Protein AF-A0A9N9WFB6-F1 (afdb_monomer)

InterPro domains:
  IPR013057 Amino acid transporter, transmembrane domain [PF01490] (3-188)

Structure (mmCIF, N/CA/C/O backbone):
data_AF-A0A9N9WFB6-F1
#
_entry.id   AF-A0A9N9WFB6-F1
#
loop_
_atom_site.group_PDB
_atom_site.id
_atom_site.type_symbol
_atom_site.label_atom_id
_atom_site.label_alt_id
_atom_site.label_comp_id
_atom_site.label_asym_id
_atom_site.label_entity_id
_atom_site.label_seq_id
_atom_site.pdbx_PDB_ins_code
_atom_site.Cartn_x
_atom_site.Cartn_y
_atom_site.Cartn_z
_atom_site.occupancy
_atom_site.B_iso_or_equiv
_atom_site.auth_seq_id
_atom_site.auth_comp_id
_atom_site.auth_asym_id
_atom_site.auth_atom_id
_atom_site.pdbx_PDB_model_num
ATOM 1 N N . MET A 1 1 ? 1.819 -8.746 0.401 1.00 62.50 1 MET A N 1
ATOM 2 C CA . MET A 1 1 ? 1.296 -7.904 -0.700 1.00 62.50 1 MET A CA 1
ATOM 3 C C . MET A 1 1 ? -0.176 -7.543 -0.509 1.00 62.50 1 MET A C 1
ATOM 5 O O . MET A 1 1 ? -0.464 -6.361 -0.401 1.00 62.50 1 MET A O 1
ATOM 9 N N . LEU A 1 2 ? -1.086 -8.515 -0.348 1.00 80.00 2 LEU A N 1
ATOM 10 C CA . LEU A 1 2 ? -2.540 -8.263 -0.236 1.00 80.00 2 LEU A CA 1
ATOM 11 C C . LEU A 1 2 ? -2.959 -7.287 0.880 1.00 80.00 2 LEU A C 1
ATOM 13 O O . LEU A 1 2 ? -3.919 -6.544 0.713 1.00 80.00 2 LEU A O 1
ATOM 17 N N . ALA A 1 3 ? -2.232 -7.253 2.001 1.00 81.44 3 ALA A N 1
ATOM 18 C CA . ALA A 1 3 ? -2.522 -6.334 3.103 1.00 81.44 3 ALA A CA 1
ATOM 19 C C . ALA A 1 3 ? -2.446 -4.853 2.685 1.00 81.44 3 ALA A C 1
ATOM 21 O O . ALA A 1 3 ? -3.259 -4.058 3.142 1.00 81.44 3 ALA A O 1
ATOM 22 N N . LEU A 1 4 ? -1.514 -4.491 1.792 1.00 84.69 4 LEU A N 1
ATOM 23 C CA . LEU A 1 4 ? -1.437 -3.129 1.258 1.00 84.69 4 LEU A CA 1
ATOM 24 C C . LEU A 1 4 ? -2.530 -2.880 0.209 1.00 84.69 4 LEU A C 1
ATOM 26 O O . LEU A 1 4 ? -3.082 -1.789 0.146 1.00 84.69 4 LEU A O 1
ATOM 30 N N . SER A 1 5 ? -2.884 -3.894 -0.585 1.00 87.19 5 SER A N 1
ATOM 31 C CA . SER A 1 5 ? -3.937 -3.791 -1.605 1.00 87.19 5 SER A CA 1
ATOM 32 C C . SER A 1 5 ? -5.322 -3.527 -1.002 1.00 87.19 5 SER A C 1
ATOM 34 O O . SER A 1 5 ? -6.105 -2.773 -1.566 1.00 87.19 5 SER A O 1
ATOM 36 N N . PHE A 1 6 ? -5.617 -4.092 0.171 1.00 88.81 6 PHE A N 1
ATOM 37 C CA . PHE A 1 6 ? -6.869 -3.857 0.907 1.00 88.81 6 PHE A CA 1
ATOM 38 C C . PHE A 1 6 ? -6.761 -2.735 1.955 1.00 88.81 6 PHE A C 1
ATOM 40 O O . PHE A 1 6 ? -7.522 -2.681 2.928 1.00 88.81 6 PHE A O 1
ATOM 47 N N . TYR A 1 7 ? -5.803 -1.824 1.784 1.00 87.12 7 TYR A N 1
ATOM 48 C CA . TYR A 1 7 ? -5.537 -0.766 2.745 1.00 87.12 7 TYR A CA 1
ATOM 49 C C . TYR A 1 7 ? -6.399 0.478 2.499 1.00 87.12 7 TYR A C 1
ATOM 51 O O . TYR A 1 7 ? -6.066 1.347 1.701 1.00 87.12 7 TYR A O 1
ATOM 59 N N . ILE A 1 8 ? -7.503 0.586 3.240 1.00 92.19 8 ILE A N 1
ATOM 60 C CA . ILE A 1 8 ? -8.321 1.812 3.333 1.00 92.19 8 ILE A CA 1
ATOM 61 C C . ILE A 1 8 ? -8.630 2.205 4.789 1.00 92.19 8 ILE A C 1
ATOM 63 O O . ILE A 1 8 ? -9.258 3.225 5.061 1.00 92.19 8 ILE A O 1
ATOM 67 N N . HIS A 1 9 ? -8.156 1.406 5.747 1.00 90.31 9 HIS A N 1
ATOM 68 C CA . HIS A 1 9 ? -8.544 1.452 7.157 1.00 90.31 9 HIS A CA 1
ATOM 69 C C . HIS A 1 9 ? -8.307 2.818 7.827 1.00 90.31 9 HIS A C 1
ATOM 71 O O . HIS A 1 9 ? -9.050 3.176 8.733 1.00 90.31 9 HIS A O 1
ATOM 77 N N . ASN A 1 10 ? -7.344 3.615 7.352 1.00 87.38 10 ASN A N 1
ATOM 78 C CA . ASN A 1 10 ? -7.047 4.937 7.918 1.00 87.38 10 ASN A CA 1
ATOM 79 C C . ASN A 1 10 ? -8.048 6.027 7.516 1.00 87.38 10 ASN A C 1
ATOM 81 O O . ASN A 1 10 ? -8.251 6.976 8.265 1.00 87.38 10 ASN A O 1
ATOM 85 N N . ILE A 1 11 ? -8.667 5.905 6.341 1.00 90.62 11 ILE A N 1
ATOM 86 C CA . ILE A 1 11 ? -9.572 6.923 5.777 1.00 90.62 11 ILE A CA 1
ATOM 87 C C . ILE A 1 11 ? -11.019 6.431 5.682 1.00 90.62 11 ILE A C 1
ATOM 89 O O . ILE A 1 11 ? -11.921 7.180 5.324 1.00 90.62 11 ILE A O 1
ATOM 93 N N . ILE A 1 12 ? -11.272 5.166 6.013 1.00 92.38 12 ILE A N 1
ATOM 94 C CA . ILE A 1 12 ? -12.598 4.562 5.881 1.00 92.38 12 ILE A CA 1
ATOM 95 C C . ILE A 1 12 ? -13.660 5.283 6.717 1.00 92.38 12 ILE A C 1
ATOM 97 O O . ILE A 1 12 ? -14.780 5.465 6.250 1.00 92.38 12 ILE A O 1
ATOM 101 N N . ILE A 1 13 ? -13.313 5.739 7.924 1.00 91.12 13 ILE A N 1
ATOM 102 C CA . ILE A 1 13 ? -14.256 6.420 8.818 1.00 91.12 13 ILE A CA 1
ATOM 103 C C . ILE A 1 13 ? -14.679 7.763 8.218 1.00 91.12 13 ILE A C 1
ATOM 105 O O . ILE A 1 13 ? -15.868 8.067 8.194 1.00 91.12 13 ILE A O 1
ATOM 109 N N . THR A 1 14 ? -13.733 8.547 7.690 1.00 91.44 14 THR A N 1
ATOM 110 C CA . THR A 1 14 ? -14.032 9.855 7.090 1.00 91.44 14 THR A CA 1
ATOM 111 C C . THR A 1 14 ? -14.819 9.718 5.790 1.00 91.44 14 THR A C 1
ATOM 113 O O . THR A 1 14 ? -15.750 10.486 5.567 1.00 91.44 14 THR A O 1
ATOM 116 N N . ILE A 1 15 ? -14.517 8.705 4.970 1.00 93.06 15 ILE A N 1
ATOM 117 C CA . ILE A 1 15 ? -15.287 8.411 3.752 1.00 93.06 15 ILE A CA 1
ATOM 118 C C . ILE A 1 15 ? -16.720 7.995 4.108 1.00 93.06 15 ILE A C 1
ATOM 120 O O . ILE A 1 15 ? -17.675 8.537 3.553 1.00 93.06 15 ILE A O 1
ATOM 124 N N . MET A 1 16 ? -16.888 7.051 5.040 1.00 92.75 16 MET A N 1
ATOM 125 C CA . MET A 1 16 ? -18.212 6.547 5.417 1.00 92.75 16 MET A CA 1
ATOM 126 C C . MET A 1 16 ? -19.050 7.600 6.143 1.00 92.75 16 MET A C 1
ATOM 128 O O . MET A 1 16 ? -20.263 7.609 5.967 1.00 92.75 16 MET A O 1
ATOM 132 N N . ALA A 1 17 ? -18.439 8.526 6.888 1.00 92.75 17 ALA A N 1
ATOM 133 C CA . ALA A 1 17 ? -19.147 9.630 7.543 1.00 92.75 17 ALA A CA 1
ATOM 134 C C . ALA A 1 17 ? -19.862 10.569 6.554 1.00 92.75 17 ALA A C 1
ATOM 136 O O . ALA A 1 17 ? -20.837 11.213 6.928 1.00 92.75 17 ALA A O 1
ATOM 137 N N . ASN A 1 18 ? -19.419 10.618 5.295 1.00 94.38 18 ASN A N 1
ATOM 138 C CA . ASN A 1 18 ? -20.037 11.439 4.255 1.00 94.38 18 ASN A CA 1
ATOM 139 C C . ASN A 1 18 ? -21.185 10.727 3.506 1.00 94.38 18 ASN A C 1
ATOM 141 O O . ASN A 1 18 ? -21.769 11.301 2.589 1.00 94.38 18 ASN A O 1
ATOM 145 N N . ASN A 1 19 ? -21.503 9.472 3.843 1.00 93.00 19 ASN A N 1
ATOM 146 C CA . ASN A 1 19 ? -22.608 8.749 3.214 1.00 93.00 19 ASN A CA 1
ATOM 147 C C . ASN A 1 19 ? -23.967 9.307 3.676 1.00 93.00 19 ASN A C 1
ATOM 149 O O . ASN A 1 19 ? -24.200 9.473 4.871 1.00 93.00 19 ASN A O 1
ATOM 153 N N . ASP A 1 20 ? -24.895 9.534 2.748 1.00 93.25 20 ASP A N 1
ATOM 154 C CA . ASP A 1 20 ? -26.250 10.008 3.075 1.00 93.25 20 ASP A CA 1
ATOM 155 C C . ASP A 1 20 ? -27.005 8.991 3.956 1.00 93.25 20 ASP A C 1
ATOM 157 O O . ASP A 1 20 ? -27.719 9.347 4.892 1.00 93.25 20 ASP A O 1
ATOM 161 N N . ARG A 1 21 ? -26.783 7.690 3.710 1.00 93.69 21 ARG A N 1
ATOM 162 C CA . ARG A 1 21 ? -27.443 6.582 4.421 1.00 93.69 21 ARG A CA 1
ATOM 163 C C . ARG A 1 21 ? -26.476 5.780 5.285 1.00 93.69 21 ARG A C 1
ATOM 165 O O . ARG A 1 21 ? -26.013 4.705 4.902 1.00 93.69 21 ARG A O 1
ATOM 172 N N . GLN A 1 22 ? -26.221 6.290 6.487 1.00 92.06 22 GLN A N 1
ATOM 173 C CA . GLN A 1 22 ? -25.297 5.691 7.460 1.00 92.06 22 GLN A CA 1
ATOM 174 C C . GLN A 1 22 ? -25.685 4.265 7.904 1.00 92.06 22 GLN A C 1
ATOM 176 O O . GLN A 1 22 ? -24.817 3.472 8.268 1.00 92.06 22 GLN A O 1
ATOM 181 N N . ASP A 1 23 ? -26.970 3.898 7.837 1.00 92.25 23 ASP A N 1
ATOM 182 C CA . ASP A 1 23 ? -27.474 2.553 8.155 1.00 92.25 23 ASP A CA 1
ATOM 183 C C . ASP A 1 23 ? -26.961 1.478 7.184 1.00 92.25 23 ASP A C 1
ATOM 185 O O . ASP A 1 23 ? -26.834 0.307 7.548 1.00 92.25 23 ASP A O 1
ATOM 189 N N . ARG A 1 24 ? -26.625 1.872 5.949 1.00 92.88 24 ARG A N 1
ATOM 190 C CA . ARG A 1 24 ? -26.199 0.955 4.882 1.00 92.88 24 ARG A CA 1
ATOM 191 C C . ARG A 1 24 ? -24.686 0.835 4.743 1.00 92.88 24 ARG A C 1
ATOM 193 O O . ARG A 1 24 ? -24.234 0.008 3.952 1.00 92.88 24 ARG A O 1
ATOM 200 N N . ASN A 1 25 ? -23.910 1.559 5.551 1.00 92.56 25 ASN A N 1
ATOM 201 C CA . ASN A 1 25 ? -22.446 1.585 5.468 1.00 92.56 25 ASN A CA 1
ATOM 202 C C . ASN A 1 25 ? -21.818 0.182 5.467 1.00 92.56 25 ASN A C 1
ATOM 204 O O . ASN A 1 25 ? -20.935 -0.098 4.662 1.00 92.56 25 ASN A O 1
ATOM 208 N N . GLY A 1 26 ? -22.301 -0.732 6.317 1.00 91.94 26 GLY A N 1
ATOM 209 C CA . GLY A 1 26 ? -21.774 -2.101 6.378 1.00 91.94 26 GLY A CA 1
ATOM 210 C C . GLY A 1 26 ? -21.982 -2.890 5.079 1.00 91.94 26 GLY A C 1
ATOM 211 O O . GLY A 1 26 ? -21.083 -3.597 4.620 1.00 91.94 26 GLY A O 1
ATOM 212 N N . ARG A 1 27 ? -23.151 -2.732 4.448 1.00 94.44 27 ARG A N 1
ATOM 213 C CA . ARG A 1 27 ? -23.466 -3.348 3.154 1.00 94.44 27 ARG A CA 1
ATOM 214 C C . ARG A 1 27 ? -22.609 -2.743 2.047 1.00 94.44 27 ARG A C 1
ATOM 216 O O . ARG A 1 27 ? -22.005 -3.488 1.281 1.00 94.44 27 ARG A O 1
ATOM 223 N N . ASP A 1 28 ? -22.558 -1.417 1.974 1.00 94.88 28 ASP A N 1
ATOM 224 C CA . ASP A 1 28 ? -21.852 -0.698 0.911 1.00 94.88 28 ASP A CA 1
ATOM 225 C C . ASP A 1 28 ? -20.347 -1.001 0.961 1.00 94.88 28 ASP A C 1
ATOM 227 O O . ASP A 1 28 ? -19.732 -1.283 -0.068 1.00 94.88 28 ASP A O 1
ATOM 231 N N . LEU A 1 29 ? -19.782 -1.086 2.170 1.00 93.94 29 LEU A N 1
ATOM 232 C CA . LEU A 1 29 ? -18.399 -1.495 2.379 1.00 93.94 29 LEU A CA 1
ATOM 233 C C . LEU A 1 29 ? -18.143 -2.944 1.943 1.00 93.94 29 LEU A C 1
ATOM 235 O O . LEU A 1 29 ? -17.146 -3.223 1.279 1.00 93.94 29 LEU A O 1
ATOM 239 N N . THR A 1 30 ? -19.047 -3.866 2.284 1.00 94.31 30 THR A N 1
ATOM 240 C CA . THR A 1 30 ? -18.921 -5.277 1.887 1.00 94.31 30 THR A CA 1
ATOM 241 C C . THR A 1 30 ? -18.942 -5.418 0.365 1.00 94.31 30 THR A C 1
ATOM 243 O O . THR A 1 30 ? -18.089 -6.099 -0.201 1.00 94.31 30 THR A O 1
ATOM 246 N N . ILE A 1 31 ? -19.865 -4.727 -0.313 1.00 95.94 31 ILE A N 1
ATOM 247 C CA . ILE A 1 31 ? -19.947 -4.719 -1.780 1.00 95.94 31 ILE A CA 1
ATOM 248 C C . ILE A 1 31 ? -18.657 -4.152 -2.383 1.00 95.94 31 ILE A C 1
ATOM 250 O O . ILE A 1 31 ? -18.113 -4.744 -3.315 1.00 95.94 31 ILE A O 1
ATOM 254 N N . ALA A 1 32 ? -18.132 -3.053 -1.835 1.00 95.06 32 ALA A N 1
ATOM 255 C CA . ALA A 1 32 ? -16.887 -2.456 -2.309 1.00 95.06 32 ALA A CA 1
ATOM 256 C C . ALA A 1 32 ? -15.702 -3.434 -2.207 1.00 95.06 32 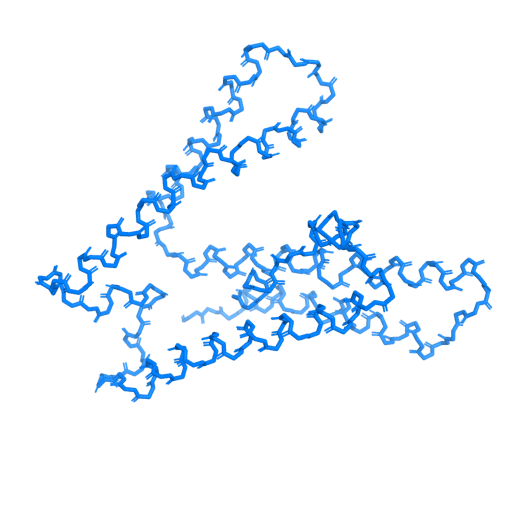ALA A C 1
ATOM 258 O O . ALA A 1 32 ? -14.989 -3.630 -3.191 1.00 95.06 32 ALA A O 1
ATOM 259 N N . PHE A 1 33 ? -15.520 -4.109 -1.066 1.00 94.56 33 PHE A N 1
ATOM 260 C CA . PHE A 1 33 ? -14.451 -5.104 -0.909 1.00 94.56 33 PHE A CA 1
ATOM 261 C C . PHE A 1 33 ? -14.619 -6.315 -1.832 1.00 94.56 33 PHE A C 1
ATOM 263 O O . PHE A 1 33 ? -13.624 -6.818 -2.360 1.00 94.56 33 PHE A O 1
ATOM 270 N N . VAL A 1 34 ? -15.854 -6.768 -2.070 1.00 96.44 34 VAL A N 1
ATOM 271 C CA . VAL A 1 34 ? -16.134 -7.843 -3.036 1.00 96.44 34 VAL A CA 1
ATOM 272 C C . VAL A 1 34 ? -15.736 -7.410 -4.446 1.00 96.44 34 VAL A C 1
ATOM 274 O O . VAL A 1 34 ? -15.017 -8.144 -5.120 1.00 96.44 34 VAL A O 1
ATOM 277 N N . LEU A 1 35 ? -16.125 -6.206 -4.876 1.00 96.44 35 LEU A N 1
ATOM 278 C CA . LEU A 1 35 ? -15.761 -5.678 -6.194 1.00 96.44 35 LEU A CA 1
ATOM 279 C C . LEU A 1 35 ? -14.242 -5.540 -6.356 1.00 96.44 35 LEU A C 1
ATOM 281 O O . LEU A 1 35 ? -13.707 -5.973 -7.372 1.00 96.44 35 LEU A O 1
ATOM 285 N N . VAL A 1 36 ? -13.539 -5.013 -5.349 1.00 95.50 36 VAL A N 1
ATOM 286 C CA . VAL A 1 36 ? -12.067 -4.903 -5.362 1.00 95.50 36 VAL A CA 1
ATOM 287 C C . VAL A 1 36 ? -11.400 -6.281 -5.424 1.00 95.50 36 VAL A C 1
ATOM 289 O O . VAL A 1 36 ? -10.436 -6.485 -6.157 1.00 95.50 36 VAL A O 1
ATOM 292 N N . THR A 1 37 ? -11.927 -7.262 -4.691 1.00 94.50 37 THR A N 1
ATOM 293 C CA . THR A 1 37 ? -11.402 -8.634 -4.740 1.00 94.50 37 THR A CA 1
ATOM 294 C C . THR A 1 37 ? -11.589 -9.242 -6.126 1.00 94.50 37 THR A C 1
ATOM 296 O O . THR A 1 37 ? -10.665 -9.859 -6.654 1.00 94.50 37 THR A O 1
ATOM 299 N N . LEU A 1 38 ? -12.757 -9.038 -6.742 1.00 96.38 38 LEU A N 1
ATOM 300 C CA . LEU A 1 38 ? -13.045 -9.531 -8.086 1.00 96.38 38 LEU A CA 1
ATOM 301 C C . LEU A 1 38 ? -12.149 -8.880 -9.143 1.00 96.38 38 LEU A C 1
ATOM 303 O O . LEU A 1 38 ? -11.661 -9.588 -10.020 1.00 96.38 38 LEU A O 1
ATOM 307 N N . THR A 1 39 ? -11.882 -7.574 -9.062 1.00 95.81 39 THR A N 1
ATOM 308 C CA . THR A 1 39 ? -10.988 -6.906 -10.023 1.00 95.81 39 THR A CA 1
ATOM 309 C C . THR A 1 39 ? -9.552 -7.404 -9.894 1.00 95.81 39 THR A C 1
ATOM 311 O O . THR A 1 39 ? -8.931 -7.729 -10.908 1.00 95.81 39 THR A O 1
ATOM 314 N N . TYR A 1 40 ? -9.035 -7.547 -8.670 1.00 93.75 40 TYR A N 1
ATOM 315 C CA . TYR A 1 40 ? -7.702 -8.114 -8.448 1.00 93.75 40 TYR A CA 1
ATOM 316 C C . TYR A 1 40 ? -7.605 -9.570 -8.893 1.00 93.75 40 TYR A C 1
ATOM 318 O O . TYR A 1 40 ? -6.626 -9.948 -9.536 1.00 93.75 40 TYR A O 1
ATOM 326 N N . MET A 1 41 ? -8.625 -10.379 -8.602 1.00 94.06 41 MET A N 1
ATOM 327 C CA . MET A 1 41 ? -8.667 -11.774 -9.027 1.00 94.06 41 MET A CA 1
ATOM 328 C C . MET A 1 41 ? -8.729 -11.892 -10.551 1.00 94.06 41 MET A C 1
ATOM 330 O O . MET A 1 41 ? -8.011 -12.711 -11.112 1.00 94.06 41 MET A O 1
ATOM 334 N N . LEU A 1 42 ? -9.530 -11.065 -11.228 1.00 95.12 42 LEU A N 1
ATOM 335 C CA . LEU A 1 42 ? -9.664 -11.090 -12.685 1.00 95.12 42 LEU A CA 1
ATOM 336 C C . LEU A 1 42 ? -8.341 -10.748 -13.372 1.00 95.12 42 LEU A C 1
ATOM 338 O O . LEU A 1 42 ? -7.900 -11.492 -14.246 1.00 95.12 42 LEU A O 1
ATOM 342 N N . VAL A 1 43 ? -7.684 -9.661 -12.956 1.00 93.38 43 VAL A N 1
ATOM 343 C CA . VAL A 1 43 ? -6.401 -9.247 -13.546 1.00 93.38 43 VAL A CA 1
ATOM 344 C C . VAL A 1 43 ? -5.301 -10.256 -13.210 1.00 93.38 43 VAL A C 1
ATOM 346 O O . VAL A 1 43 ? -4.582 -10.700 -14.105 1.00 93.38 43 VAL A O 1
ATOM 349 N N . GLY A 1 44 ? -5.195 -10.665 -11.942 1.00 91.62 44 GLY A N 1
ATOM 350 C CA . GLY A 1 44 ? -4.157 -11.586 -11.479 1.00 91.62 44 GLY A CA 1
ATOM 351 C C . GLY A 1 44 ? -4.288 -12.988 -12.074 1.00 91.62 44 GLY A C 1
ATOM 352 O O . GLY A 1 44 ? -3.328 -13.508 -12.638 1.00 91.62 44 GLY A O 1
ATOM 353 N N . ALA A 1 45 ? -5.476 -13.596 -11.998 1.00 93.12 45 ALA A N 1
ATOM 354 C CA . ALA A 1 45 ? -5.713 -14.927 -12.555 1.00 93.12 45 ALA A CA 1
ATOM 355 C C . ALA A 1 45 ? -5.674 -14.912 -14.087 1.00 93.12 45 ALA A C 1
ATOM 357 O O . ALA A 1 45 ? -5.085 -15.812 -14.683 1.00 93.12 45 ALA A O 1
ATOM 358 N N . GLY A 1 46 ? -6.243 -13.880 -14.722 1.00 93.19 46 GLY A N 1
ATOM 359 C CA . GLY A 1 46 ? -6.211 -13.724 -16.175 1.00 93.19 46 GLY A CA 1
ATOM 360 C C . GLY A 1 46 ? -4.781 -13.666 -16.707 1.00 93.19 46 GLY A C 1
ATOM 361 O O . GLY A 1 46 ? -4.425 -14.436 -17.598 1.00 93.19 46 GLY A O 1
ATOM 362 N N . PHE A 1 47 ? -3.930 -12.830 -16.107 1.00 91.69 47 PHE A N 1
ATOM 363 C CA . PHE A 1 47 ? -2.520 -12.762 -16.483 1.00 91.69 47 PHE A CA 1
ATOM 364 C C . PHE A 1 47 ? -1.785 -14.077 -16.194 1.00 91.69 47 PHE A C 1
ATOM 366 O O . PHE A 1 47 ? -1.086 -14.595 -17.063 1.00 91.69 47 PHE A O 1
ATOM 373 N N . TYR A 1 48 ? -1.990 -14.666 -15.012 1.00 91.19 48 TYR A N 1
ATOM 374 C CA . TYR A 1 48 ? -1.319 -15.906 -14.620 1.00 91.19 48 TYR A CA 1
ATOM 375 C C . TYR A 1 48 ? -1.633 -17.079 -15.561 1.00 91.19 48 TYR A C 1
ATOM 377 O O . TYR A 1 48 ? -0.722 -17.823 -15.933 1.00 91.19 48 TYR A O 1
ATOM 385 N N . ILE A 1 49 ? -2.895 -17.242 -15.972 1.00 93.50 49 ILE A N 1
ATOM 386 C CA . ILE A 1 49 ? -3.325 -18.321 -16.877 1.00 93.50 49 ILE A CA 1
ATOM 387 C C . ILE A 1 49 ? -2.769 -18.093 -18.286 1.00 93.50 49 ILE A C 1
ATOM 389 O O . ILE A 1 49 ? -2.201 -19.017 -18.867 1.00 93.50 49 ILE A O 1
ATOM 393 N N . CYS A 1 50 ? -2.880 -16.870 -18.810 1.00 91.38 50 CYS A N 1
ATOM 394 C CA . CYS A 1 50 ? -2.465 -16.539 -20.174 1.00 91.38 50 CYS A CA 1
ATOM 395 C C . CYS A 1 50 ? -0.942 -16.435 -20.356 1.0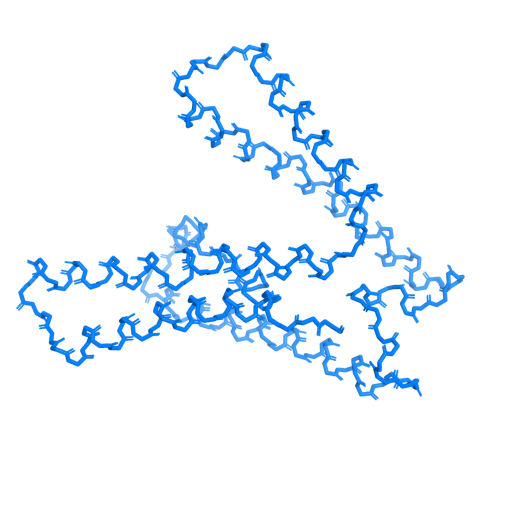0 91.38 50 CYS A C 1
ATOM 397 O O . CYS A 1 50 ? -0.478 -16.435 -21.494 1.00 91.38 50 CYS A O 1
ATOM 399 N N . PHE A 1 51 ? -0.159 -16.335 -19.274 1.00 91.06 51 PHE A N 1
ATOM 400 C CA . PHE A 1 51 ? 1.292 -16.171 -19.366 1.00 91.06 51 PHE A CA 1
ATOM 401 C C . PHE A 1 51 ? 1.961 -17.392 -20.034 1.00 91.06 51 PHE A C 1
ATOM 403 O O . PHE A 1 51 ? 1.890 -18.492 -19.472 1.00 91.06 51 PHE A O 1
ATOM 410 N N . PRO A 1 52 ? 2.623 -17.228 -21.197 1.00 87.75 52 PRO A N 1
ATOM 411 C CA . PRO A 1 52 ? 3.091 -18.353 -22.011 1.00 87.75 52 PRO A CA 1
ATOM 412 C C . PRO A 1 52 ? 4.397 -18.986 -21.508 1.00 87.75 52 PRO A C 1
ATOM 414 O O . PRO A 1 52 ? 4.707 -20.117 -21.875 1.00 87.75 52 PRO A O 1
ATOM 417 N N . LEU A 1 53 ? 5.167 -18.276 -20.677 1.00 88.56 53 LEU A N 1
ATOM 418 C CA . LEU A 1 53 ? 6.451 -18.738 -20.146 1.00 88.56 53 LEU A CA 1
ATOM 419 C C . LEU A 1 53 ? 6.298 -19.445 -18.787 1.00 88.56 53 LEU A C 1
ATOM 421 O O . LEU A 1 53 ? 5.216 -19.520 -18.194 1.00 88.56 53 LEU A O 1
ATOM 425 N N . ALA A 1 54 ? 7.420 -19.959 -18.274 1.00 86.75 54 ALA A N 1
ATOM 426 C CA . ALA A 1 54 ? 7.509 -20.476 -16.917 1.00 86.75 54 ALA A CA 1
ATOM 427 C C . ALA A 1 54 ? 7.053 -19.415 -15.903 1.00 86.75 54 ALA A C 1
ATOM 429 O O . ALA A 1 54 ? 7.480 -18.264 -15.950 1.00 86.75 54 ALA A O 1
ATOM 430 N N . LYS A 1 55 ? 6.208 -19.813 -14.947 1.00 85.44 55 LYS A N 1
ATOM 431 C CA . LYS A 1 55 ? 5.601 -18.889 -13.971 1.00 85.44 55 LYS A CA 1
ATOM 432 C C . LYS A 1 55 ? 6.617 -18.238 -13.024 1.00 85.44 55 LYS A C 1
ATOM 434 O O . LYS A 1 55 ? 6.302 -17.231 -12.410 1.00 85.44 55 LYS A O 1
ATOM 439 N N . ALA A 1 56 ? 7.829 -18.787 -12.944 1.00 85.19 56 ALA A N 1
ATOM 440 C CA . ALA A 1 56 ? 8.949 -18.196 -12.215 1.00 85.19 56 ALA A CA 1
ATOM 441 C C . ALA A 1 56 ? 9.506 -16.921 -12.879 1.00 85.19 56 ALA A C 1
ATOM 443 O O . ALA A 1 56 ? 10.205 -16.161 -12.226 1.00 85.19 56 ALA A O 1
ATOM 444 N N . CYS A 1 57 ? 9.203 -16.674 -14.159 1.00 86.25 57 CYS A N 1
ATOM 445 C CA . CYS A 1 57 ? 9.658 -15.486 -14.886 1.00 86.25 57 CYS A CA 1
ATOM 446 C C . CYS A 1 57 ? 8.732 -14.272 -14.716 1.00 86.25 57 CYS A C 1
ATOM 448 O O . CYS A 1 57 ? 8.972 -13.253 -15.351 1.00 86.25 57 CYS A O 1
ATOM 450 N N . ILE A 1 58 ? 7.655 -14.387 -13.931 1.00 87.94 58 ILE A N 1
ATOM 451 C CA . ILE A 1 58 ? 6.708 -13.289 -13.738 1.00 87.94 58 ILE A CA 1
ATOM 452 C C . ILE A 1 58 ? 7.352 -12.239 -12.832 1.00 87.94 58 ILE A C 1
ATOM 454 O O . ILE A 1 58 ? 7.529 -12.474 -11.639 1.00 87.94 58 ILE A O 1
ATOM 458 N N . GLU A 1 59 ? 7.672 -11.077 -13.394 1.00 88.06 59 GLU A N 1
ATOM 459 C CA . GLU A 1 59 ? 8.131 -9.933 -12.603 1.00 88.06 59 GLU A CA 1
ATOM 460 C C . GLU A 1 59 ? 6.995 -9.303 -11.781 1.00 88.06 59 GLU A C 1
ATOM 462 O O . GLU A 1 59 ? 5.839 -9.288 -12.212 1.00 88.06 59 GLU A O 1
ATOM 467 N N . ASP A 1 60 ? 7.349 -8.693 -10.641 1.00 85.81 60 ASP A N 1
ATOM 468 C CA . ASP A 1 60 ? 6.431 -7.969 -9.743 1.00 85.81 60 ASP A CA 1
ATOM 469 C C . ASP A 1 60 ? 5.592 -6.906 -10.467 1.00 85.81 60 ASP A C 1
ATOM 471 O O . ASP A 1 60 ? 4.413 -6.701 -10.167 1.00 85.81 60 ASP A O 1
ATOM 475 N N . ASN A 1 61 ? 6.214 -6.194 -11.411 1.00 88.44 61 ASN A N 1
ATOM 476 C CA . ASN A 1 61 ? 5.521 -5.244 -12.262 1.00 88.44 61 ASN A CA 1
ATOM 477 C C . ASN A 1 61 ? 5.042 -5.957 -13.524 1.00 88.44 61 ASN A C 1
ATOM 479 O O . ASN A 1 61 ? 5.828 -6.277 -14.415 1.00 88.44 61 ASN A O 1
ATOM 483 N N . ILE A 1 62 ? 3.726 -6.123 -13.637 1.00 88.12 62 ILE A N 1
ATOM 484 C CA . ILE A 1 62 ? 3.093 -6.760 -14.794 1.00 88.12 62 ILE A CA 1
ATOM 485 C C . ILE A 1 62 ? 3.545 -6.139 -16.126 1.00 88.12 62 ILE A C 1
ATOM 487 O O . ILE A 1 62 ? 3.758 -6.865 -17.089 1.00 88.12 62 ILE A O 1
ATOM 491 N N . LEU A 1 63 ? 3.788 -4.822 -16.167 1.00 88.69 63 LEU A N 1
ATOM 492 C CA . LEU A 1 63 ? 4.199 -4.105 -17.378 1.00 88.69 63 LEU A CA 1
ATOM 493 C C . LEU A 1 63 ? 5.657 -4.347 -17.780 1.00 88.69 63 LEU A C 1
ATOM 495 O O . LEU A 1 63 ? 6.026 -3.981 -18.896 1.00 88.69 63 LEU A O 1
ATOM 499 N N . ASN A 1 64 ? 6.490 -4.916 -16.908 1.00 88.25 64 ASN A N 1
ATOM 500 C CA . ASN A 1 64 ? 7.857 -5.308 -17.260 1.00 88.25 64 ASN A CA 1
ATOM 501 C C . ASN A 1 64 ? 7.904 -6.647 -18.005 1.00 88.25 64 ASN A C 1
ATOM 503 O O . ASN A 1 64 ? 8.872 -6.924 -18.699 1.00 88.25 64 ASN A O 1
ATOM 507 N N . ASN A 1 65 ? 6.841 -7.449 -17.910 1.00 89.00 65 ASN A N 1
ATOM 508 C CA . ASN A 1 65 ? 6.735 -8.729 -18.609 1.00 89.00 65 ASN A CA 1
ATOM 509 C C . ASN A 1 65 ? 6.367 -8.574 -20.100 1.00 89.00 65 ASN A C 1
ATOM 511 O O . ASN A 1 65 ? 6.321 -9.567 -20.824 1.00 89.00 65 ASN A O 1
ATOM 515 N N . PHE A 1 66 ? 6.072 -7.351 -20.552 1.00 87.88 66 PHE A N 1
ATOM 516 C CA . PHE A 1 66 ? 5.753 -7.028 -21.942 1.00 87.88 66 PHE A CA 1
ATOM 517 C C . PHE A 1 66 ? 6.939 -6.367 -22.643 1.00 87.88 66 PHE A C 1
ATOM 519 O O . PHE A 1 66 ? 7.769 -5.698 -22.024 1.00 87.88 66 PHE A O 1
ATOM 526 N N . GLU A 1 67 ? 6.994 -6.531 -23.963 1.00 84.75 67 GLU A N 1
ATOM 527 C CA . GLU A 1 67 ? 8.042 -5.953 -24.794 1.00 84.75 67 GLU A CA 1
ATOM 528 C C . GLU A 1 67 ? 8.010 -4.415 -24.764 1.00 84.75 67 GLU A C 1
ATOM 530 O O . GLU A 1 67 ? 6.952 -3.785 -24.773 1.00 84.75 67 GLU A O 1
ATOM 535 N N . MET A 1 68 ? 9.190 -3.787 -24.751 1.00 78.12 68 MET A N 1
ATOM 536 C CA . MET A 1 68 ? 9.329 -2.330 -24.616 1.00 78.12 68 MET A CA 1
ATOM 537 C C . MET A 1 68 ? 8.695 -1.546 -25.779 1.00 78.12 68 MET A C 1
ATOM 539 O O . MET A 1 68 ? 8.314 -0.390 -25.598 1.00 78.12 68 MET A O 1
ATOM 543 N N . HIS A 1 69 ? 8.588 -2.165 -26.957 1.00 81.56 69 HIS A N 1
ATOM 544 C CA . HIS A 1 69 ? 8.075 -1.544 -28.180 1.00 81.56 69 HIS A CA 1
ATOM 545 C C . HIS A 1 69 ? 6.571 -1.744 -28.407 1.00 81.56 69 HIS A C 1
ATOM 547 O O . HIS A 1 69 ? 6.044 -1.261 -29.410 1.00 81.56 69 HIS A O 1
ATOM 553 N N . ASP A 1 70 ? 5.865 -2.415 -27.495 1.00 91.31 70 ASP A N 1
ATOM 554 C CA . ASP A 1 70 ? 4.418 -2.566 -27.609 1.00 91.31 70 ASP A CA 1
ATOM 555 C C . ASP A 1 70 ? 3.688 -1.247 -27.294 1.00 91.31 70 ASP A C 1
ATOM 557 O O . ASP A 1 70 ? 3.820 -0.655 -26.216 1.00 91.31 70 ASP A O 1
ATOM 561 N N . VAL A 1 71 ? 2.875 -0.794 -28.250 1.00 92.44 71 VAL A N 1
ATOM 562 C CA . VAL A 1 71 ? 2.127 0.467 -28.174 1.00 92.44 71 VAL A CA 1
ATOM 563 C C . VAL A 1 71 ? 1.142 0.448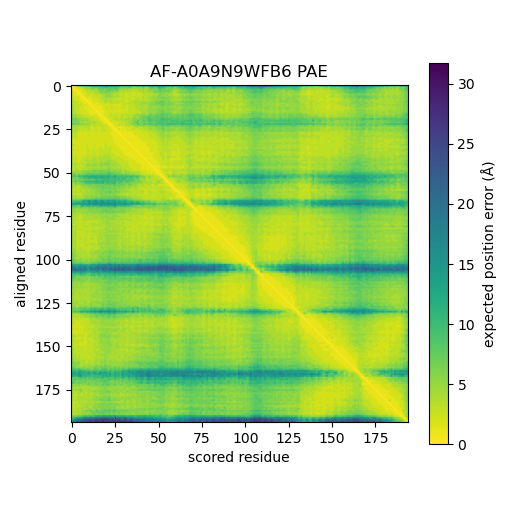 -27.005 1.00 92.44 71 VAL A C 1
ATOM 565 O O . VAL A 1 71 ? 1.002 1.458 -26.314 1.00 92.44 71 VAL A O 1
ATOM 568 N N . MET A 1 72 ? 0.488 -0.688 -26.738 1.00 90.62 72 MET A N 1
ATOM 569 C CA . MET A 1 72 ? -0.487 -0.790 -25.646 1.00 90.62 72 MET A CA 1
ATOM 570 C C . MET A 1 72 ? 0.198 -0.619 -24.284 1.00 90.62 72 MET A C 1
ATOM 572 O O . MET A 1 72 ? -0.261 0.151 -23.435 1.00 90.62 72 MET A O 1
ATOM 576 N N . THR A 1 73 ? 1.345 -1.275 -24.105 1.00 90.69 73 THR A N 1
ATOM 577 C CA . THR A 1 73 ? 2.175 -1.145 -22.902 1.00 90.69 73 THR A CA 1
ATOM 578 C C . THR A 1 73 ? 2.700 0.284 -22.726 1.00 90.69 73 THR A C 1
ATOM 580 O O . THR A 1 73 ? 2.678 0.817 -21.612 1.00 90.69 73 THR A O 1
ATOM 583 N N . ALA A 1 74 ? 3.115 0.951 -23.807 1.00 91.62 74 ALA A N 1
ATOM 584 C CA . ALA A 1 74 ? 3.550 2.347 -23.759 1.00 91.62 74 ALA A CA 1
ATOM 585 C C . ALA A 1 74 ? 2.421 3.295 -23.315 1.00 91.62 74 ALA A C 1
ATOM 587 O O . ALA A 1 74 ? 2.625 4.122 -22.422 1.00 91.62 74 ALA A O 1
ATOM 588 N N . VAL A 1 75 ? 1.216 3.138 -23.874 1.00 94.06 75 VAL A N 1
ATOM 589 C CA . VAL A 1 75 ? 0.034 3.923 -23.479 1.00 94.06 75 VAL A CA 1
ATOM 590 C C . VAL A 1 75 ? -0.302 3.695 -22.004 1.00 94.06 75 VAL A C 1
ATOM 592 O O . VAL A 1 75 ? -0.487 4.663 -21.264 1.00 94.06 75 VAL A O 1
ATOM 595 N N . ALA A 1 76 ? -0.311 2.441 -21.542 1.00 93.19 76 ALA A N 1
ATOM 596 C CA . ALA A 1 76 ? -0.565 2.115 -20.139 1.00 93.19 76 ALA A CA 1
ATOM 597 C C . ALA A 1 76 ? 0.452 2.785 -19.195 1.00 93.19 76 ALA A C 1
ATOM 599 O O . ALA A 1 76 ? 0.062 3.379 -18.188 1.00 93.19 76 ALA A O 1
ATOM 600 N N . ARG A 1 77 ? 1.747 2.762 -19.541 1.00 93.50 77 ARG A N 1
ATOM 601 C CA . ARG A 1 77 ? 2.805 3.427 -18.757 1.00 93.50 77 ARG A CA 1
ATOM 602 C C . ARG A 1 77 ? 2.618 4.945 -18.696 1.00 93.50 77 ARG A C 1
ATOM 604 O O . ARG A 1 77 ? 2.798 5.520 -17.627 1.00 93.50 77 ARG A O 1
ATOM 611 N N . ILE A 1 78 ? 2.226 5.591 -19.798 1.00 94.81 78 ILE A N 1
ATOM 612 C CA . ILE A 1 78 ? 1.967 7.042 -19.830 1.00 94.81 78 ILE A CA 1
ATOM 613 C C . ILE A 1 78 ? 0.772 7.406 -18.939 1.00 94.81 78 ILE A C 1
ATOM 615 O O . ILE A 1 78 ? 0.856 8.358 -18.161 1.00 94.81 78 ILE A O 1
ATOM 619 N N . LEU A 1 79 ? -0.320 6.638 -19.006 1.00 95.62 79 LEU A N 1
ATOM 620 C CA . LEU A 1 79 ? -1.503 6.866 -18.170 1.00 95.62 79 LEU A CA 1
ATOM 621 C C . LEU A 1 79 ? -1.191 6.684 -16.678 1.00 95.62 79 LEU A C 1
ATOM 623 O O . LEU A 1 79 ? -1.581 7.519 -15.861 1.00 95.62 79 LEU A O 1
ATOM 627 N N . LEU A 1 80 ? -0.437 5.640 -16.324 1.00 94.19 80 LEU A N 1
ATOM 628 C CA . LEU A 1 80 ? 0.013 5.423 -14.948 1.00 94.19 80 LEU A CA 1
ATOM 629 C C . LEU A 1 80 ? 0.973 6.519 -14.479 1.00 94.19 80 LEU A C 1
ATOM 631 O O . LEU A 1 80 ? 0.866 6.967 -13.341 1.00 94.19 80 LEU A O 1
ATOM 635 N N . LEU A 1 81 ? 1.875 6.995 -15.341 1.00 95.19 81 LEU A N 1
ATOM 636 C CA . LEU A 1 81 ? 2.766 8.105 -15.008 1.00 95.19 81 LEU A CA 1
ATOM 637 C C . LEU A 1 81 ? 1.962 9.373 -14.703 1.00 95.19 81 LEU A C 1
ATOM 639 O O . LEU A 1 81 ? 2.201 10.017 -13.683 1.00 95.19 81 LEU A O 1
ATOM 643 N N . PHE A 1 82 ? 0.973 9.699 -15.538 1.00 96.38 82 PHE A N 1
ATOM 644 C CA . PHE A 1 82 ? 0.080 10.833 -15.305 1.00 96.38 82 PHE A CA 1
ATOM 645 C C . PHE A 1 82 ? -0.681 10.703 -13.974 1.00 96.38 82 PHE A C 1
ATOM 647 O O . PHE A 1 82 ? -0.759 11.657 -13.194 1.00 96.38 82 PHE A O 1
ATOM 654 N N . GLN A 1 83 ? -1.183 9.506 -13.665 1.00 96.69 83 GLN A N 1
ATOM 655 C CA . GLN A 1 83 ? -1.827 9.224 -12.383 1.00 96.69 83 GLN A CA 1
ATOM 656 C C . GLN A 1 83 ? -0.862 9.401 -11.198 1.00 96.69 83 GLN A C 1
ATOM 658 O O . GLN A 1 83 ? -1.201 10.055 -10.216 1.00 96.69 83 GLN A O 1
ATOM 663 N N . VAL A 1 84 ? 0.351 8.849 -11.261 1.00 94.62 84 VAL A N 1
ATOM 664 C CA . VAL A 1 84 ? 1.304 8.921 -10.140 1.00 94.62 84 VAL A CA 1
ATOM 665 C C . VAL A 1 84 ? 1.795 10.351 -9.920 1.00 94.62 84 VAL A C 1
ATOM 667 O O . VAL A 1 84 ? 1.868 10.793 -8.774 1.00 94.62 84 VAL A O 1
ATOM 670 N N . VAL A 1 85 ? 2.056 11.108 -10.990 1.00 95.81 85 VAL A N 1
ATOM 671 C CA . VAL A 1 85 ? 2.465 12.521 -10.904 1.00 95.81 85 VAL A CA 1
ATOM 672 C C . VAL A 1 85 ? 1.398 13.379 -10.221 1.00 95.81 85 VAL A C 1
ATOM 674 O O . VAL A 1 85 ? 1.738 14.289 -9.469 1.00 95.81 85 VAL A O 1
ATOM 677 N N . THR A 1 86 ? 0.114 13.087 -10.438 1.00 95.50 86 THR A N 1
ATOM 678 C CA . THR A 1 86 ? -0.988 13.840 -9.817 1.00 95.50 86 THR A CA 1
ATOM 679 C C . THR A 1 86 ? -1.276 13.403 -8.378 1.00 95.50 86 THR A C 1
ATOM 681 O O . THR A 1 86 ? -1.597 14.242 -7.537 1.00 95.50 86 THR A O 1
ATOM 684 N N . VAL A 1 87 ? -1.115 12.116 -8.057 1.00 96.00 87 VAL A N 1
ATOM 685 C CA . VAL A 1 87 ? -1.368 11.575 -6.709 1.00 96.00 87 VAL A CA 1
ATOM 686 C C . VAL A 1 87 ? -0.209 11.846 -5.743 1.00 96.00 87 VAL A C 1
ATOM 688 O O . VAL A 1 87 ? -0.443 12.102 -4.560 1.00 96.00 87 VAL A O 1
ATOM 691 N N . TYR A 1 88 ? 1.039 11.834 -6.218 1.00 93.75 88 TYR A N 1
ATOM 692 C CA . TYR A 1 88 ? 2.223 11.982 -5.366 1.00 93.75 88 TYR A CA 1
ATOM 693 C C . TYR A 1 88 ? 2.223 13.265 -4.505 1.00 93.75 88 TYR A C 1
ATOM 695 O O . TYR A 1 88 ? 2.450 13.152 -3.297 1.00 93.75 88 TYR A O 1
ATOM 703 N N . PRO A 1 89 ? 1.903 14.466 -5.035 1.00 93.50 89 PRO A N 1
ATOM 704 C CA . PRO A 1 89 ? 1.829 15.686 -4.229 1.00 93.50 89 PRO A CA 1
ATOM 705 C C . PRO A 1 89 ? 0.808 15.608 -3.089 1.00 93.50 89 PRO A C 1
ATOM 707 O O . PRO A 1 89 ? 1.067 16.128 -2.003 1.00 93.50 89 PRO A O 1
ATOM 710 N N . LEU A 1 90 ? -0.330 14.939 -3.308 1.00 93.00 90 LEU A N 1
ATOM 711 C CA . LEU A 1 90 ? -1.364 14.761 -2.284 1.00 93.00 90 LEU A CA 1
ATOM 712 C C . LEU A 1 90 ? -0.856 13.868 -1.149 1.00 93.00 90 LEU A C 1
ATOM 714 O O . LEU A 1 90 ? -0.982 14.226 0.021 1.00 93.00 90 LEU A O 1
ATOM 718 N N . VAL A 1 91 ? -0.217 12.745 -1.486 1.00 92.00 91 VAL A N 1
ATOM 719 C CA . VAL A 1 91 ? 0.353 11.823 -0.491 1.00 92.00 91 VAL A CA 1
ATOM 720 C C . VAL A 1 91 ? 1.479 12.494 0.297 1.00 92.00 91 VAL A C 1
ATOM 722 O O . VAL A 1 91 ? 1.508 12.406 1.525 1.00 92.00 91 VAL A O 1
ATOM 725 N N . ALA A 1 92 ? 2.371 13.224 -0.380 1.00 92.12 92 ALA A N 1
ATOM 726 C CA . ALA A 1 92 ? 3.441 13.975 0.273 1.00 92.12 92 ALA A CA 1
ATOM 727 C C . ALA A 1 92 ? 2.887 15.053 1.220 1.00 92.12 92 ALA A C 1
ATOM 729 O O . ALA A 1 92 ? 3.402 15.236 2.325 1.00 92.12 92 ALA A O 1
ATOM 730 N N . PHE A 1 93 ? 1.804 15.733 0.828 1.00 91.56 93 PHE A N 1
ATOM 731 C CA . PHE A 1 93 ? 1.126 16.700 1.685 1.00 91.56 93 PHE A CA 1
ATOM 732 C C . PHE A 1 93 ? 0.542 16.051 2.947 1.00 91.56 93 PHE A C 1
ATOM 734 O O . PHE A 1 93 ? 0.768 16.580 4.036 1.00 91.56 93 PHE A O 1
ATOM 741 N N . MET A 1 94 ? -0.152 14.914 2.812 1.00 90.75 94 MET A N 1
ATOM 742 C CA . MET A 1 94 ? -0.721 14.175 3.949 1.00 90.75 94 MET A CA 1
ATOM 743 C C . MET A 1 94 ? 0.371 13.686 4.909 1.00 90.75 94 MET A C 1
ATOM 745 O O . MET A 1 94 ? 0.258 13.852 6.121 1.00 90.75 94 MET A O 1
ATOM 749 N N . LEU A 1 95 ? 1.471 13.143 4.381 1.00 91.12 95 LEU A N 1
ATOM 750 C CA . LEU A 1 95 ? 2.586 12.686 5.212 1.00 91.12 95 LEU A CA 1
ATOM 751 C C . LEU A 1 95 ? 3.266 13.851 5.942 1.00 91.12 95 LEU A C 1
ATOM 753 O O . LEU A 1 95 ? 3.621 13.735 7.114 1.00 91.12 95 LEU A O 1
ATOM 757 N N . ARG A 1 96 ? 3.404 15.002 5.277 1.00 90.94 96 ARG A N 1
ATOM 758 C CA . ARG A 1 96 ? 3.946 16.212 5.899 1.00 90.94 96 ARG A CA 1
ATOM 759 C C . ARG A 1 96 ? 3.057 16.719 7.037 1.00 90.94 96 ARG A C 1
ATOM 761 O O . ARG A 1 96 ? 3.602 17.127 8.059 1.00 90.94 96 ARG A O 1
ATOM 768 N N . SER A 1 97 ? 1.729 16.728 6.884 1.00 88.19 97 SER A N 1
ATOM 769 C CA . SER A 1 97 ? 0.836 17.176 7.965 1.00 88.19 97 SER A CA 1
ATOM 770 C C . SER A 1 97 ? 0.938 16.288 9.203 1.00 88.19 97 SER A C 1
ATOM 772 O O . SER A 1 97 ? 1.027 16.817 10.308 1.00 88.19 97 SER A O 1
ATOM 774 N N . GLU A 1 98 ? 1.021 14.968 9.019 1.00 89.25 98 GLU A N 1
ATOM 775 C CA . GLU A 1 98 ? 1.229 14.017 10.120 1.00 89.25 98 GLU A CA 1
ATOM 776 C C . GLU A 1 98 ? 2.605 14.208 10.780 1.00 89.25 98 GLU A C 1
ATOM 778 O O . GLU A 1 98 ? 2.718 14.220 12.004 1.00 89.25 98 GLU A O 1
ATOM 783 N N . ALA A 1 99 ? 3.659 14.434 9.987 1.00 88.88 99 ALA A N 1
ATOM 784 C CA . ALA A 1 99 ? 5.007 14.665 10.507 1.00 88.88 99 ALA A CA 1
ATOM 785 C C . ALA A 1 99 ? 5.112 15.957 11.337 1.00 88.88 99 ALA A C 1
ATOM 787 O O . ALA A 1 99 ? 5.759 15.965 12.381 1.00 88.88 99 ALA A O 1
ATOM 788 N N . VAL A 1 100 ? 4.473 17.046 10.895 1.00 87.88 100 VAL A N 1
ATOM 789 C CA . VAL A 1 100 ? 4.452 18.312 11.649 1.00 87.88 100 VAL A CA 1
ATOM 790 C C . VAL A 1 100 ? 3.678 18.155 12.957 1.00 87.88 100 VAL A C 1
ATOM 792 O O . VAL A 1 100 ? 4.137 18.654 13.981 1.00 87.88 100 VAL A O 1
ATOM 795 N N . LEU A 1 101 ? 2.550 17.434 12.941 1.00 87.06 101 LEU A N 1
ATOM 796 C CA . LEU A 1 101 ? 1.778 17.140 14.150 1.00 87.06 101 LEU A CA 1
ATOM 797 C C . LEU A 1 101 ? 2.593 16.315 15.156 1.00 87.06 101 LEU A C 1
ATOM 799 O O . LEU A 1 101 ? 2.586 16.621 16.343 1.00 87.06 101 LEU A O 1
ATOM 803 N N . LEU A 1 102 ? 3.319 15.299 14.683 1.00 87.69 102 LEU A N 1
ATOM 804 C CA . LEU A 1 102 ? 4.133 14.432 15.538 1.00 87.69 102 LEU A CA 1
ATOM 805 C C . LEU A 1 102 ? 5.308 15.172 16.191 1.00 87.69 102 LEU A C 1
ATOM 807 O O . LEU A 1 102 ? 5.710 14.834 17.301 1.00 87.69 102 LEU A O 1
ATOM 811 N N . LEU A 1 103 ? 5.885 16.149 15.491 1.00 83.69 103 LEU A N 1
ATOM 812 C CA . LEU A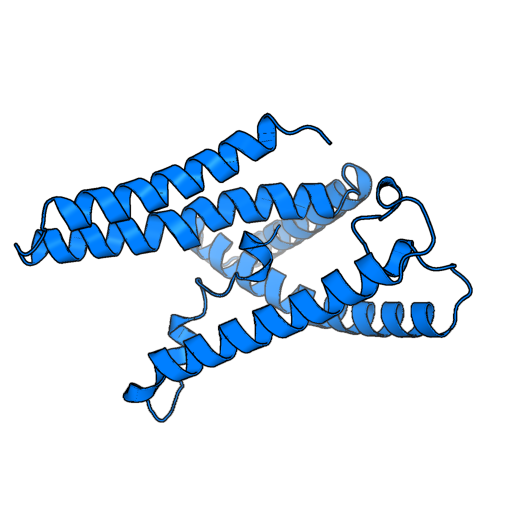 1 103 ? 7.064 16.867 15.961 1.00 83.69 103 LEU A CA 1
ATOM 813 C C . LEU A 1 103 ? 6.742 17.980 16.969 1.00 83.69 103 LEU A C 1
ATOM 815 O O . LEU A 1 103 ? 7.681 18.477 17.576 1.00 83.69 103 LEU A O 1
ATOM 819 N N . ASP A 1 104 ? 5.474 18.383 17.133 1.00 79.00 104 ASP A N 1
ATOM 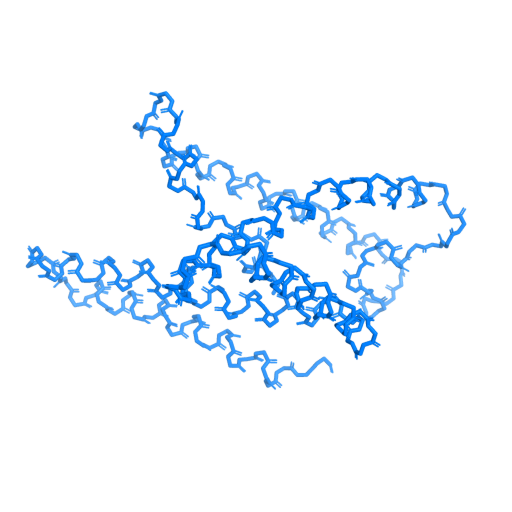820 C CA . ASP A 1 104 ? 4.991 19.475 18.016 1.00 79.00 104 ASP A CA 1
ATOM 821 C C . ASP A 1 104 ? 5.749 20.820 17.874 1.00 79.00 104 ASP A C 1
ATOM 823 O O . ASP A 1 104 ? 5.616 21.758 18.658 1.00 79.00 104 ASP A O 1
ATOM 827 N N . ILE A 1 105 ? 6.562 20.949 16.825 1.00 71.44 105 ILE A N 1
ATOM 828 C CA . ILE A 1 105 ? 7.307 22.152 16.473 1.00 71.44 105 ILE A CA 1
ATOM 829 C C . ILE A 1 105 ? 6.418 22.907 15.493 1.00 71.44 105 ILE A C 1
ATOM 831 O O . ILE A 1 105 ? 6.227 22.471 14.356 1.00 71.44 105 ILE A O 1
ATOM 835 N N . GLY A 1 106 ? 5.850 24.031 15.936 1.00 68.19 106 GLY A N 1
ATOM 836 C CA . GLY A 1 106 ? 4.963 24.870 15.129 1.00 68.19 106 GLY A CA 1
ATOM 837 C C . GLY A 1 106 ? 5.447 25.060 13.682 1.00 68.19 106 GLY A C 1
ATOM 838 O O . GLY A 1 106 ? 6.645 25.134 13.401 1.00 68.19 106 GLY A O 1
ATOM 839 N N . SER A 1 107 ? 4.498 25.126 12.743 1.00 70.88 107 SER A N 1
ATOM 840 C CA . SER A 1 107 ? 4.764 25.082 11.298 1.00 70.88 107 SER A CA 1
ATOM 841 C C . SER A 1 107 ? 5.634 26.253 10.812 1.00 70.88 107 SER A C 1
ATOM 843 O O . SER A 1 107 ? 5.126 27.297 10.398 1.00 70.88 107 SER A O 1
ATOM 845 N N . SER A 1 108 ? 6.955 26.062 10.788 1.00 83.94 108 SER A N 1
ATOM 846 C CA . SER A 1 108 ? 7.898 26.989 10.159 1.00 83.94 108 SER A CA 1
ATOM 847 C C . SER A 1 108 ? 8.123 26.639 8.682 1.00 83.94 108 SER A C 1
ATOM 849 O O . SER A 1 108 ? 8.091 25.473 8.272 1.00 83.94 108 SER A O 1
ATOM 851 N N . ARG A 1 109 ? 8.376 27.662 7.850 1.00 83.75 109 ARG A N 1
ATOM 852 C CA . ARG A 1 109 ? 8.680 27.470 6.416 1.00 83.75 109 ARG A CA 1
ATOM 853 C C . ARG A 1 109 ? 9.932 26.607 6.214 1.00 83.75 109 ARG A C 1
ATOM 855 O O . ARG A 1 109 ? 9.948 25.765 5.323 1.00 83.75 109 ARG A O 1
ATOM 862 N N . ALA A 1 110 ? 10.939 26.774 7.074 1.00 85.94 110 ALA A N 1
ATOM 863 C CA . ALA A 1 110 ? 12.167 25.984 7.048 1.00 85.94 110 ALA A CA 1
ATOM 864 C C . ALA A 1 110 ? 11.904 24.500 7.352 1.00 85.94 110 ALA A C 1
ATOM 866 O O . ALA A 1 110 ? 12.355 23.642 6.598 1.00 85.94 110 ALA A O 1
ATOM 867 N N . LEU A 1 111 ? 11.107 24.193 8.385 1.00 86.44 111 LEU A N 1
ATOM 868 C CA . LEU A 1 111 ? 10.734 22.816 8.730 1.00 86.44 111 LEU A CA 1
ATOM 869 C C . LEU A 1 111 ? 10.002 22.123 7.572 1.00 86.44 111 LEU A C 1
ATOM 871 O O . LEU A 1 111 ? 10.304 20.981 7.242 1.00 86.44 111 LEU A O 1
ATOM 875 N N . THR A 1 112 ? 9.085 22.832 6.907 1.00 87.31 112 THR A N 1
ATOM 876 C CA . THR A 1 112 ? 8.359 22.293 5.744 1.00 87.31 112 THR A CA 1
ATOM 877 C C . THR A 1 112 ? 9.298 21.928 4.591 1.00 87.31 112 THR A C 1
ATOM 879 O O . THR A 1 112 ? 9.141 20.864 3.991 1.00 87.31 112 THR A O 1
ATOM 882 N N . ILE A 1 113 ? 10.286 22.776 4.289 1.00 90.31 113 ILE A N 1
ATOM 883 C CA . ILE A 1 113 ? 11.281 22.497 3.242 1.00 90.31 113 ILE A CA 1
ATOM 884 C C . ILE A 1 113 ? 12.138 21.286 3.622 1.00 90.31 113 ILE A C 1
ATOM 886 O O . ILE A 1 113 ? 12.342 20.410 2.785 1.00 90.31 113 ILE A O 1
ATOM 890 N N . ILE A 1 114 ? 12.587 21.206 4.879 1.00 91.62 114 ILE A N 1
ATOM 891 C CA . ILE A 1 114 ? 13.395 20.085 5.379 1.00 91.62 114 ILE A CA 1
ATOM 892 C C . ILE A 1 114 ? 12.627 18.765 5.265 1.00 91.62 114 ILE A C 1
ATOM 894 O O . ILE A 1 114 ? 13.171 17.794 4.747 1.00 91.62 114 ILE A O 1
ATOM 898 N N . ILE A 1 115 ? 11.358 18.732 5.685 1.00 91.31 115 ILE A N 1
ATOM 899 C CA . ILE A 1 115 ? 10.522 17.526 5.595 1.00 91.31 115 ILE A CA 1
ATOM 900 C C . ILE A 1 115 ? 10.340 17.105 4.133 1.00 91.31 115 ILE A C 1
ATOM 902 O O . ILE A 1 115 ? 10.566 15.945 3.803 1.00 91.31 115 ILE A O 1
ATOM 906 N N . ASN A 1 116 ? 9.993 18.031 3.234 1.00 92.12 116 ASN A N 1
ATOM 907 C CA . ASN A 1 116 ? 9.817 17.703 1.815 1.00 92.12 116 ASN A CA 1
ATOM 908 C C . ASN A 1 116 ? 11.114 17.195 1.170 1.00 92.12 116 ASN A C 1
ATOM 910 O O . ASN A 1 116 ? 11.086 16.222 0.416 1.00 92.12 116 ASN A O 1
ATOM 914 N N . LEU A 1 117 ? 12.250 17.822 1.489 1.00 94.00 117 LEU A N 1
ATOM 915 C CA . LEU A 1 117 ? 13.556 17.380 1.011 1.00 94.00 117 LEU A CA 1
ATOM 916 C C . LEU A 1 117 ? 13.890 15.980 1.537 1.00 94.00 117 LEU A C 1
ATOM 918 O O . LEU A 1 117 ? 14.359 15.141 0.769 1.00 94.00 117 LEU A O 1
ATOM 922 N N . ALA A 1 118 ? 13.605 15.704 2.810 1.00 93.94 118 ALA A N 1
ATOM 923 C CA . ALA A 1 118 ? 13.805 14.388 3.404 1.00 93.94 118 ALA A CA 1
ATOM 924 C C . ALA A 1 118 ? 12.942 13.319 2.717 1.00 93.94 118 ALA A C 1
ATOM 926 O O . ALA A 1 118 ? 13.470 12.274 2.342 1.00 93.94 118 ALA A O 1
ATOM 927 N N . ILE A 1 119 ? 11.655 13.597 2.473 1.00 93.12 119 ILE A N 1
ATOM 928 C CA . ILE A 1 119 ? 10.741 12.679 1.770 1.00 93.12 119 ILE A CA 1
ATOM 929 C C . ILE A 1 119 ? 11.290 12.337 0.381 1.00 93.12 119 ILE A C 1
ATOM 931 O O . ILE A 1 119 ? 11.464 11.163 0.061 1.00 93.12 119 ILE A O 1
ATOM 935 N N . VAL A 1 120 ? 11.620 13.353 -0.424 1.00 93.94 120 VAL A N 1
ATOM 936 C CA . VAL A 1 120 ? 12.144 13.152 -1.785 1.00 93.94 120 VAL A CA 1
ATOM 937 C C . VAL A 1 120 ? 13.469 12.390 -1.760 1.00 93.94 120 VAL A C 1
ATOM 939 O O . VAL A 1 120 ? 13.665 11.477 -2.558 1.00 93.94 120 VAL A O 1
ATOM 942 N N . THR A 1 121 ? 14.359 12.715 -0.819 1.00 94.75 121 THR A N 1
ATOM 943 C CA . THR A 1 121 ? 15.653 12.034 -0.678 1.00 94.75 121 THR A CA 1
ATOM 944 C C . THR A 1 121 ? 15.463 10.555 -0.358 1.00 94.75 121 THR A C 1
ATOM 946 O O . THR A 1 121 ? 16.087 9.712 -0.996 1.00 94.75 121 THR A O 1
ATOM 949 N N . VAL A 1 122 ? 14.563 10.219 0.572 1.00 93.06 122 VAL A N 1
ATOM 950 C CA . VAL A 1 122 ? 14.239 8.821 0.891 1.00 93.06 122 VAL A CA 1
ATOM 951 C C . VAL A 1 122 ? 13.675 8.105 -0.339 1.00 93.06 122 VAL A C 1
ATOM 953 O O . VAL A 1 122 ? 14.135 7.011 -0.655 1.00 93.06 122 VAL A O 1
ATOM 956 N N . CYS A 1 123 ? 12.754 8.722 -1.086 1.00 91.62 123 CYS A N 1
ATOM 957 C CA . CYS A 1 123 ? 12.218 8.131 -2.317 1.00 91.62 123 CYS A CA 1
ATOM 958 C C . CYS A 1 123 ? 13.311 7.840 -3.360 1.00 91.62 123 CYS A C 1
ATOM 960 O O . CYS A 1 123 ? 13.326 6.752 -3.935 1.00 91.62 123 CYS A O 1
ATOM 962 N N . ILE A 1 124 ? 14.243 8.775 -3.575 1.00 93.44 124 ILE A N 1
ATOM 963 C CA . ILE A 1 124 ? 15.363 8.598 -4.514 1.00 93.44 124 ILE A CA 1
ATOM 964 C C . ILE A 1 124 ? 16.306 7.490 -4.034 1.00 93.44 124 ILE A C 1
ATOM 966 O O . ILE A 1 124 ? 16.715 6.649 -4.830 1.00 93.44 124 ILE A O 1
ATOM 970 N N . LEU A 1 125 ? 16.620 7.442 -2.735 1.00 93.12 125 LEU A N 1
ATOM 971 C CA . LEU A 1 125 ? 17.457 6.384 -2.165 1.00 93.12 125 LEU A CA 1
ATOM 972 C C . LEU A 1 125 ? 16.837 4.999 -2.389 1.00 93.12 125 LEU A C 1
ATOM 974 O O . LEU A 1 125 ? 17.532 4.094 -2.845 1.00 93.12 125 LEU A O 1
ATOM 978 N N . PHE A 1 126 ? 15.536 4.837 -2.133 1.00 90.31 126 PHE A N 1
ATOM 979 C CA . PHE A 1 126 ? 14.845 3.573 -2.399 1.00 90.31 126 PHE A CA 1
ATOM 980 C C . PHE A 1 126 ? 14.851 3.214 -3.888 1.00 90.31 126 PHE A C 1
ATOM 982 O O . PHE A 1 126 ? 15.110 2.060 -4.219 1.00 90.31 126 PHE A O 1
ATOM 989 N N . ALA A 1 127 ? 14.640 4.186 -4.778 1.00 89.38 127 ALA A N 1
ATOM 990 C CA . ALA A 1 127 ? 14.685 3.951 -6.220 1.00 89.38 127 ALA A CA 1
ATOM 991 C C . ALA A 1 127 ? 16.073 3.494 -6.709 1.00 89.38 127 ALA A C 1
ATOM 993 O O . ALA A 1 127 ? 16.156 2.640 -7.588 1.00 89.38 127 ALA A O 1
ATOM 994 N N . CYS A 1 128 ? 17.155 4.026 -6.130 1.00 91.06 128 CYS A N 1
ATOM 995 C CA . CYS A 1 128 ? 18.523 3.670 -6.514 1.00 91.06 128 CYS A CA 1
ATOM 996 C C . CYS A 1 128 ? 19.006 2.348 -5.897 1.00 91.06 128 CYS A C 1
ATOM 998 O O . CYS A 1 128 ? 19.675 1.572 -6.576 1.00 91.06 128 CYS A O 1
ATOM 1000 N N . PHE A 1 129 ? 18.712 2.099 -4.616 1.00 89.75 129 PHE A N 1
ATOM 1001 C CA . PHE A 1 129 ? 19.297 0.977 -3.867 1.00 89.75 129 PHE A CA 1
ATOM 1002 C C . PHE A 1 129 ? 18.391 -0.259 -3.765 1.00 89.75 129 PHE A C 1
ATOM 1004 O O . PHE A 1 129 ? 18.905 -1.362 -3.594 1.00 89.75 129 PHE A O 1
ATOM 1011 N N . CYS A 1 130 ? 17.069 -0.105 -3.887 1.00 83.44 130 CYS A N 1
ATOM 1012 C CA . CYS A 1 130 ? 16.094 -1.192 -3.749 1.00 83.44 130 CYS A CA 1
ATOM 1013 C C . CYS A 1 130 ? 15.009 -1.110 -4.844 1.00 83.44 130 CYS A C 1
ATOM 1015 O O . CYS A 1 130 ? 13.853 -0.822 -4.533 1.00 83.44 130 CYS A O 1
ATOM 1017 N N . PRO A 1 131 ? 15.328 -1.389 -6.123 1.00 78.56 131 PRO A N 1
ATOM 1018 C CA . PRO A 1 131 ? 14.363 -1.271 -7.222 1.00 78.56 131 PRO A CA 1
ATOM 1019 C C . PRO A 1 131 ? 13.274 -2.366 -7.228 1.00 78.56 131 PRO A C 1
ATOM 1021 O O . PRO A 1 131 ? 12.359 -2.319 -8.047 1.00 78.56 131 PRO A O 1
ATOM 1024 N N . SER A 1 132 ? 13.340 -3.350 -6.324 1.00 84.25 132 SER A N 1
ATOM 1025 C CA . SER A 1 132 ? 12.355 -4.431 -6.202 1.00 84.25 132 SER A CA 1
ATOM 1026 C C . SER A 1 132 ? 11.053 -3.936 -5.558 1.00 84.25 132 SER A C 1
ATOM 1028 O O . SER A 1 132 ? 10.914 -3.888 -4.330 1.00 84.25 132 SER A O 1
ATOM 1030 N N . ILE A 1 133 ? 10.078 -3.585 -6.400 1.00 85.19 133 ILE A N 1
ATOM 1031 C CA . ILE A 1 133 ? 8.765 -3.069 -5.983 1.00 85.19 133 ILE A CA 1
ATOM 1032 C C . ILE A 1 133 ? 8.039 -4.069 -5.068 1.00 85.19 133 ILE A C 1
ATOM 1034 O O . ILE A 1 133 ? 7.463 -3.662 -4.051 1.00 85.19 133 ILE A O 1
ATOM 1038 N N . GLY A 1 134 ? 8.095 -5.369 -5.377 1.00 85.94 134 GLY A N 1
ATOM 1039 C CA . GLY A 1 134 ? 7.419 -6.401 -4.599 1.00 85.94 134 GLY A CA 1
ATOM 1040 C C . GLY A 1 134 ? 7.922 -6.474 -3.165 1.00 85.94 134 GLY A C 1
ATOM 1041 O O . GLY A 1 134 ? 7.116 -6.456 -2.232 1.00 85.94 134 GLY A O 1
ATOM 1042 N N . THR A 1 135 ? 9.239 -6.445 -2.964 1.00 87.44 135 THR A N 1
ATOM 1043 C CA . THR A 1 135 ? 9.864 -6.437 -1.633 1.00 87.44 135 THR A CA 1
ATOM 1044 C C . THR A 1 135 ? 9.387 -5.254 -0.791 1.00 87.44 135 THR A C 1
ATOM 1046 O O . THR A 1 135 ? 8.965 -5.442 0.355 1.00 87.44 135 THR A O 1
ATOM 1049 N N . ILE A 1 136 ? 9.377 -4.043 -1.360 1.00 89.69 136 ILE A N 1
ATOM 1050 C CA . ILE A 1 136 ? 8.916 -2.837 -0.656 1.00 89.69 136 ILE A CA 1
ATOM 1051 C C . ILE A 1 136 ? 7.446 -2.992 -0.253 1.00 89.69 136 ILE A C 1
ATOM 1053 O O . ILE A 1 136 ? 7.110 -2.836 0.923 1.00 89.69 136 ILE A O 1
ATOM 1057 N N . ILE A 1 137 ? 6.569 -3.355 -1.193 1.00 89.25 137 ILE A N 1
ATOM 1058 C CA . ILE A 1 137 ? 5.128 -3.538 -0.946 1.00 89.25 137 ILE A CA 1
ATOM 1059 C C . ILE A 1 137 ? 4.869 -4.651 0.079 1.00 89.25 137 ILE A C 1
ATOM 1061 O O . ILE A 1 137 ? 3.946 -4.569 0.895 1.00 89.25 137 ILE A O 1
ATOM 1065 N N . ARG A 1 138 ? 5.677 -5.713 0.056 1.00 89.25 138 ARG A N 1
ATOM 1066 C CA . ARG A 1 138 ? 5.550 -6.865 0.948 1.00 89.25 138 ARG A CA 1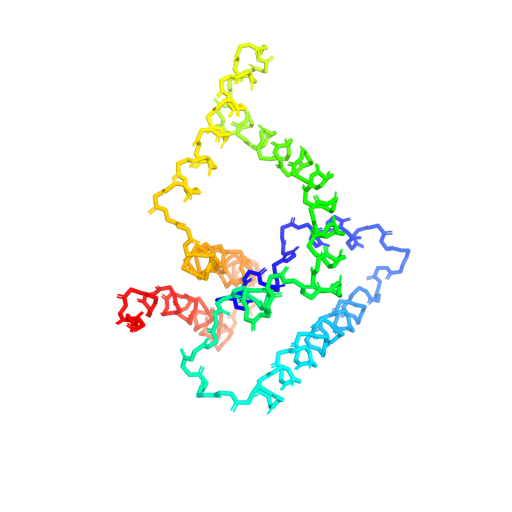
ATOM 1067 C C . ARG A 1 138 ? 5.840 -6.490 2.396 1.00 89.25 138 ARG A C 1
ATOM 1069 O O . ARG A 1 138 ? 4.988 -6.746 3.248 1.00 89.25 138 ARG A O 1
ATOM 1076 N N . TYR A 1 139 ? 6.976 -5.847 2.663 1.00 90.00 139 TYR A N 1
ATOM 1077 C CA . TYR A 1 139 ? 7.341 -5.428 4.019 1.00 90.00 139 TYR A CA 1
ATOM 1078 C C . TYR A 1 139 ? 6.462 -4.286 4.529 1.00 90.00 139 TYR A C 1
ATOM 1080 O O . TYR A 1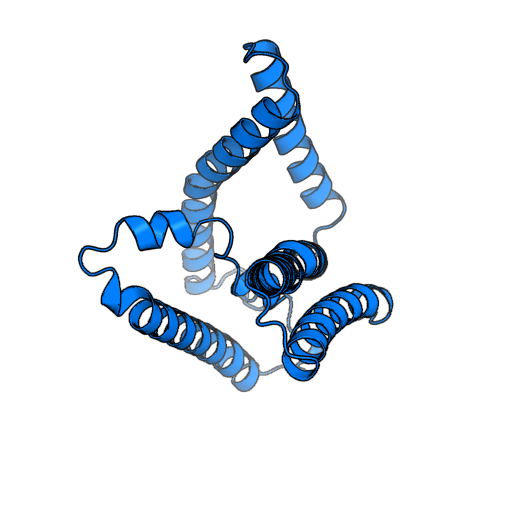 139 ? 5.917 -4.382 5.629 1.00 90.00 139 TYR A O 1
ATOM 1088 N N . THR A 1 140 ? 6.254 -3.241 3.723 1.00 90.62 140 THR A N 1
ATOM 1089 C CA . THR A 1 140 ? 5.394 -2.107 4.112 1.00 90.62 140 THR A CA 1
ATOM 1090 C C . THR A 1 140 ? 3.958 -2.558 4.377 1.00 90.62 140 THR A C 1
ATOM 1092 O O . THR A 1 140 ? 3.375 -2.198 5.401 1.00 90.62 140 THR A O 1
ATOM 1095 N N . GLY A 1 141 ? 3.411 -3.423 3.519 1.00 89.88 141 GLY A N 1
ATOM 1096 C CA . GLY A 1 141 ? 2.089 -4.011 3.697 1.00 89.88 141 GLY A CA 1
ATOM 1097 C C . GLY A 1 141 ? 1.987 -4.925 4.918 1.00 89.88 141 GLY A C 1
ATOM 1098 O O . GLY A 1 141 ? 0.963 -4.907 5.594 1.00 89.88 141 GLY A O 1
ATOM 1099 N N . ALA A 1 142 ? 3.024 -5.705 5.236 1.00 90.50 142 ALA A N 1
ATOM 1100 C CA . ALA A 1 142 ? 3.025 -6.565 6.420 1.00 90.50 142 ALA A CA 1
ATOM 1101 C C . ALA A 1 142 ? 3.066 -5.751 7.724 1.00 90.50 142 ALA A C 1
ATOM 1103 O O . ALA A 1 142 ? 2.283 -6.025 8.633 1.00 90.50 142 ALA A O 1
ATOM 1104 N N . VAL A 1 143 ? 3.917 -4.721 7.795 1.00 92.12 143 VAL A N 1
ATOM 1105 C CA . VAL A 1 143 ? 4.019 -3.836 8.969 1.00 92.12 143 VAL A CA 1
ATOM 1106 C C . VAL A 1 143 ? 2.741 -3.017 9.145 1.00 92.12 143 VAL A C 1
ATOM 1108 O O . VAL A 1 143 ? 2.121 -3.057 10.209 1.00 92.12 143 VAL A O 1
ATOM 1111 N N . SER A 1 144 ? 2.306 -2.308 8.099 1.00 89.62 144 SER A N 1
ATOM 1112 C CA . SER A 1 144 ? 1.092 -1.489 8.170 1.00 89.62 144 SER A CA 1
ATOM 1113 C C . SER A 1 144 ? -0.156 -2.347 8.398 1.00 89.62 144 SER A C 1
ATOM 1115 O O . SER A 1 144 ? -1.026 -1.967 9.182 1.00 89.62 144 SER A O 1
ATOM 1117 N N . GLY A 1 145 ? -0.215 -3.533 7.785 1.00 88.88 145 GLY A N 1
ATOM 1118 C CA . GLY A 1 145 ? -1.290 -4.501 7.974 1.00 88.88 145 GLY A CA 1
ATOM 1119 C C . GLY A 1 145 ? -1.372 -5.018 9.407 1.00 88.88 145 GLY A C 1
ATOM 1120 O O . GLY A 1 145 ? -2.456 -5.030 9.987 1.00 88.88 145 GLY A O 1
ATOM 1121 N N . LEU A 1 146 ? -0.239 -5.383 10.016 1.00 91.44 146 LEU A N 1
ATOM 1122 C CA . LEU A 1 146 ? -0.199 -5.777 11.426 1.00 91.44 146 LEU A CA 1
ATOM 1123 C C . LEU A 1 146 ? -0.810 -4.694 12.318 1.00 91.44 146 LEU A C 1
ATOM 1125 O O . LEU A 1 146 ? -1.684 -5.002 13.121 1.00 91.44 146 LEU A O 1
ATOM 1129 N N . VAL A 1 147 ? -0.387 -3.440 12.154 1.00 91.69 147 VAL A N 1
ATOM 1130 C CA . VAL A 1 147 ? -0.836 -2.342 13.018 1.00 91.69 147 VAL A CA 1
ATOM 1131 C C . VAL A 1 147 ? -2.295 -1.969 12.744 1.00 91.69 147 VAL A C 1
ATOM 1133 O O . VAL A 1 147 ? -3.119 -2.020 13.654 1.00 91.69 147 VAL A O 1
ATOM 1136 N N . HIS A 1 148 ? -2.636 -1.620 11.503 1.00 89.06 148 HIS A N 1
ATOM 1137 C CA . HIS A 1 148 ? -3.921 -0.992 11.172 1.00 89.06 148 HIS A CA 1
ATOM 1138 C C . HIS A 1 148 ? -5.042 -1.979 10.844 1.00 89.06 148 HIS A C 1
ATOM 1140 O O . HIS A 1 148 ? -6.206 -1.658 11.066 1.00 89.06 148 HIS A O 1
ATOM 1146 N N . ILE A 1 149 ? -4.719 -3.161 10.312 1.00 89.62 149 ILE A N 1
ATOM 1147 C CA . ILE A 1 149 ? -5.730 -4.141 9.882 1.00 89.62 149 ILE A CA 1
ATOM 1148 C C . ILE A 1 149 ? -5.993 -5.147 10.998 1.00 89.62 149 ILE A C 1
ATOM 1150 O O . ILE A 1 149 ? -7.145 -5.427 11.321 1.00 89.62 149 ILE A O 1
ATOM 1154 N N . PHE A 1 150 ? -4.934 -5.677 11.614 1.00 90.12 150 PHE A N 1
ATOM 1155 C CA . PHE A 1 150 ? -5.067 -6.746 12.603 1.00 90.12 150 PHE A CA 1
ATOM 1156 C C . PHE A 1 150 ? -5.107 -6.223 14.044 1.00 90.12 150 PHE A C 1
ATOM 1158 O O . PHE A 1 150 ? -6.063 -6.507 14.764 1.00 90.12 150 PHE A O 1
ATOM 1165 N N . ALA A 1 151 ? -4.100 -5.463 14.485 1.00 91.38 151 ALA A N 1
ATOM 1166 C CA . ALA A 1 151 ? -3.920 -5.101 15.893 1.00 91.38 151 ALA A CA 1
ATOM 1167 C C . ALA A 1 151 ? -4.889 -4.019 16.382 1.00 91.38 151 ALA A C 1
ATOM 1169 O O . ALA A 1 151 ? -5.612 -4.245 17.350 1.00 91.38 151 ALA A O 1
ATOM 1170 N N . LEU A 1 152 ? -4.936 -2.854 15.730 1.00 91.50 152 LEU A N 1
ATOM 1171 C CA . LEU A 1 152 ? -5.746 -1.727 16.204 1.00 91.50 152 LEU A CA 1
ATOM 1172 C C . LEU A 1 152 ? -7.243 -2.073 16.326 1.00 91.50 152 LEU A C 1
ATOM 1174 O O . LEU A 1 152 ? -7.780 -1.908 17.424 1.00 91.50 152 LEU A O 1
ATOM 1178 N N . PRO A 1 153 ? -7.933 -2.606 15.295 1.00 91.31 153 PRO A N 1
ATOM 1179 C CA . PRO A 1 153 ? -9.366 -2.886 15.398 1.00 91.31 153 PRO A CA 1
ATOM 1180 C C . PRO A 1 153 ? -9.683 -3.942 16.460 1.00 91.31 153 PRO A C 1
ATOM 1182 O O . PRO A 1 153 ? -10.644 -3.802 17.217 1.00 91.31 153 PRO A O 1
ATOM 1185 N N . SER A 1 154 ? -8.856 -4.989 16.551 1.00 90.12 154 SER A N 1
ATOM 1186 C CA . SER A 1 154 ? -9.087 -6.098 17.476 1.00 90.12 154 SER A CA 1
ATOM 1187 C C . SER A 1 154 ? -8.858 -5.702 18.934 1.00 90.12 154 SER A C 1
ATOM 1189 O O . SER A 1 154 ? -9.681 -6.025 19.794 1.00 90.12 154 SER A O 1
ATOM 1191 N N . LEU A 1 155 ? -7.796 -4.941 19.210 1.00 91.88 155 LEU A N 1
ATOM 1192 C CA . LEU A 1 155 ? -7.496 -4.421 20.542 1.00 91.88 155 LEU A CA 1
ATOM 1193 C C . LEU A 1 155 ? -8.538 -3.394 20.988 1.00 91.88 155 LEU A C 1
ATOM 1195 O O . LEU A 1 155 ? -8.990 -3.445 22.134 1.00 91.88 155 LEU A O 1
ATOM 1199 N N . LEU A 1 156 ? -8.960 -2.498 20.089 1.00 92.19 156 LEU A N 1
ATOM 1200 C CA . LEU A 1 156 ? -10.014 -1.522 20.376 1.00 92.19 156 LEU A CA 1
ATOM 1201 C C . LEU A 1 156 ? -11.341 -2.217 20.691 1.00 92.19 156 LEU A C 1
ATOM 1203 O O . LEU A 1 156 ? -11.986 -1.883 21.688 1.00 92.19 156 LEU A O 1
ATOM 1207 N N . GLN A 1 157 ? -11.723 -3.224 19.904 1.00 90.44 157 GLN A N 1
ATOM 1208 C CA . GLN A 1 157 ? -12.945 -3.987 20.148 1.00 90.44 157 GLN A CA 1
ATOM 1209 C C . GLN A 1 157 ? -12.872 -4.763 21.470 1.00 90.44 157 GLN A C 1
ATOM 1211 O O . GLN A 1 157 ? -13.819 -4.732 22.259 1.00 90.44 157 GLN A O 1
ATOM 1216 N N . MET A 1 158 ? -11.738 -5.406 21.759 1.00 89.62 158 MET A N 1
ATOM 1217 C CA . MET A 1 158 ? -11.529 -6.132 23.011 1.00 89.62 158 MET A CA 1
ATOM 1218 C C . MET A 1 158 ? -11.595 -5.195 24.225 1.00 89.62 158 MET A C 1
ATOM 122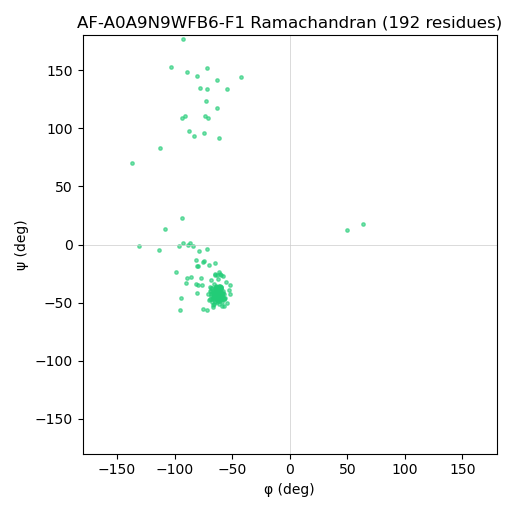0 O O . MET A 1 158 ? -12.295 -5.504 25.191 1.00 89.62 158 MET A O 1
ATOM 1224 N N . ARG A 1 159 ? -10.948 -4.023 24.172 1.00 90.50 159 ARG A N 1
ATOM 1225 C CA . ARG A 1 159 ? -11.031 -3.004 25.234 1.00 90.50 159 ARG A CA 1
ATOM 1226 C C . ARG A 1 159 ? -12.444 -2.450 25.399 1.00 90.50 159 ARG A C 1
ATOM 1228 O O . ARG A 1 159 ? -12.917 -2.337 26.527 1.00 90.50 159 ARG A O 1
ATOM 1235 N N . SER A 1 160 ? -13.146 -2.177 24.302 1.00 91.62 160 SER A N 1
ATOM 1236 C CA . SER A 1 160 ? -14.542 -1.720 24.329 1.00 91.62 160 SER A CA 1
ATOM 1237 C C . SER A 1 160 ? -15.469 -2.743 25.004 1.00 91.62 160 SER A C 1
ATOM 1239 O O . SER A 1 160 ? -16.300 -2.382 25.840 1.00 91.62 160 SER A O 1
ATOM 1241 N N . LEU A 1 161 ? -15.290 -4.037 24.718 1.00 90.81 161 LEU A N 1
ATOM 1242 C CA . LEU A 1 161 ? -16.059 -5.117 25.348 1.00 90.81 161 LEU A CA 1
ATOM 1243 C C . LEU A 1 161 ? -15.716 -5.314 26.832 1.00 90.81 161 LEU A C 1
ATOM 1245 O O . LEU A 1 161 ? -16.623 -5.586 27.624 1.00 90.81 161 LEU A O 1
ATOM 1249 N N . GLN A 1 162 ? -14.445 -5.146 27.217 1.00 89.62 162 GLN A N 1
ATOM 1250 C CA . GLN A 1 162 ? -14.016 -5.168 28.622 1.00 89.62 162 GLN A CA 1
ATOM 1251 C C . GLN A 1 162 ? -14.669 -4.044 29.425 1.00 89.62 162 GLN A C 1
ATOM 1253 O O . GLN A 1 162 ? -15.240 -4.308 30.479 1.00 89.62 162 GLN A O 1
ATOM 1258 N N . LEU A 1 163 ? -14.652 -2.814 28.901 1.00 90.94 163 LEU A N 1
ATOM 1259 C CA . LEU A 1 163 ? -15.275 -1.657 29.553 1.00 90.94 163 LEU A CA 1
ATOM 1260 C C . LEU A 1 163 ? -16.792 -1.822 29.716 1.00 90.94 163 LEU A C 1
ATOM 1262 O O . LEU A 1 163 ? -17.368 -1.321 30.676 1.00 90.94 163 LEU A O 1
ATOM 1266 N N . ARG A 1 164 ? -17.445 -2.558 28.809 1.00 92.88 164 ARG A N 1
ATOM 1267 C CA . ARG A 1 164 ? -18.880 -2.881 28.888 1.00 92.88 164 ARG A CA 1
ATOM 1268 C C . ARG A 1 164 ? -19.190 -4.101 29.765 1.00 92.88 164 ARG A C 1
ATOM 1270 O O . ARG A 1 164 ? -20.357 -4.469 29.865 1.00 92.88 164 ARG A O 1
ATOM 1277 N N . GLY A 1 165 ? -18.180 -4.766 30.337 1.00 86.81 165 GLY A N 1
ATOM 1278 C CA . GLY A 1 165 ? -18.347 -5.983 31.141 1.00 86.81 165 GLY A CA 1
ATOM 1279 C C . GLY A 1 165 ? -18.910 -7.184 30.369 1.00 86.81 165 GLY A C 1
ATOM 1280 O O . GLY A 1 165 ? -19.410 -8.123 30.979 1.00 86.81 165 GLY A O 1
ATOM 1281 N N . ARG A 1 166 ? -18.864 -7.164 29.028 1.00 87.94 166 ARG A N 1
ATOM 1282 C CA . ARG A 1 166 ? -19.448 -8.198 28.146 1.00 87.94 166 ARG A CA 1
ATOM 1283 C C . ARG A 1 166 ? -18.396 -9.063 27.453 1.00 87.94 166 ARG A C 1
ATOM 1285 O O . ARG A 1 166 ? -18.714 -9.752 26.487 1.00 87.94 166 ARG A O 1
ATOM 1292 N N . LEU A 1 167 ? -17.138 -9.004 27.894 1.00 82.75 167 LEU A N 1
ATOM 1293 C CA . LEU A 1 167 ? -16.078 -9.785 27.268 1.00 82.75 167 LEU A CA 1
ATOM 1294 C C . LEU A 1 167 ? -16.268 -11.270 27.590 1.00 82.75 167 LEU A C 1
ATOM 1296 O O . LEU A 1 167 ? -16.018 -11.719 28.706 1.00 82.75 167 LEU A O 1
ATOM 1300 N N . THR A 1 168 ? -16.668 -12.038 26.583 1.00 87.69 168 THR A N 1
ATOM 1301 C CA . THR A 1 168 ? -16.630 -13.497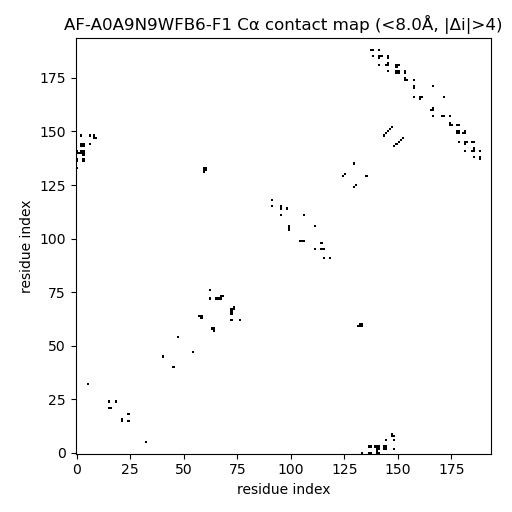 26.668 1.00 87.69 168 THR A CA 1
ATOM 1302 C C . THR A 1 168 ? -15.213 -13.994 26.395 1.00 87.69 168 THR A C 1
ATOM 1304 O O . THR A 1 168 ? -14.489 -13.444 25.561 1.00 87.69 168 THR A O 1
ATOM 1307 N N . TRP A 1 169 ? -14.812 -15.064 27.079 1.00 85.12 169 TRP A N 1
ATOM 1308 C CA . TRP A 1 169 ? -13.486 -15.661 26.903 1.00 85.12 169 TRP A CA 1
ATOM 1309 C C . TRP A 1 169 ? -13.230 -16.093 25.447 1.00 85.12 169 TRP A C 1
ATOM 1311 O O . TRP A 1 169 ? -12.169 -15.808 24.896 1.00 85.12 169 TRP A O 1
ATOM 1321 N N . PHE A 1 170 ? -14.245 -16.656 24.776 1.00 88.50 170 PHE A N 1
ATOM 1322 C CA . PHE A 1 170 ? -14.180 -17.024 23.356 1.00 88.50 170 PHE A CA 1
ATOM 1323 C C . PHE A 1 170 ? -13.907 -15.830 22.434 1.00 88.50 170 PHE A C 1
ATOM 1325 O O . PHE A 1 170 ? -13.075 -15.927 21.533 1.00 88.50 170 PHE A O 1
ATOM 1332 N N . GLN A 1 171 ? -14.560 -14.685 22.667 1.00 86.62 171 GLN A N 1
ATOM 1333 C CA . GLN A 1 171 ? -14.287 -13.473 21.892 1.00 86.62 171 GLN A CA 1
ATOM 1334 C C . GLN A 1 171 ? -12.862 -12.972 22.135 1.00 86.62 171 GLN A C 1
ATOM 1336 O O . GLN A 1 171 ? -12.189 -12.600 21.177 1.00 86.62 171 GLN A O 1
ATOM 1341 N N . GLY A 1 172 ? -12.379 -13.003 23.381 1.00 88.00 172 GLY A N 1
ATOM 1342 C CA . GLY A 1 172 ? -10.999 -12.629 23.708 1.00 88.00 172 GLY A CA 1
ATOM 1343 C C . GLY A 1 172 ? -9.969 -13.461 22.939 1.00 88.00 172 GLY A C 1
ATOM 1344 O O . GLY A 1 172 ? -9.058 -12.903 22.325 1.00 88.00 172 GLY A O 1
ATOM 1345 N N . ILE A 1 173 ? -10.156 -14.782 22.890 1.00 92.25 173 ILE A N 1
ATOM 1346 C CA . ILE A 1 173 ? -9.294 -15.681 22.108 1.00 92.25 173 ILE A CA 1
ATOM 1347 C C . ILE A 1 173 ? -9.350 -15.348 20.626 1.00 92.25 173 ILE A C 1
ATOM 1349 O O . ILE A 1 173 ? -8.304 -15.206 20.002 1.00 92.25 173 ILE A O 1
ATOM 1353 N N . PHE A 1 174 ? -10.549 -15.191 20.063 1.00 92.31 174 PHE A N 1
ATOM 1354 C CA . PHE A 1 174 ? -10.709 -14.919 18.638 1.00 92.31 174 PHE A CA 1
ATOM 1355 C C . PHE A 1 174 ? -9.962 -13.649 18.200 1.00 92.31 174 PHE A C 1
ATOM 1357 O O . PHE A 1 174 ? -9.197 -13.681 17.239 1.00 92.31 174 PHE A O 1
ATOM 1364 N N . HIS A 1 175 ? -10.106 -12.551 18.946 1.00 90.56 175 HIS A N 1
ATOM 1365 C CA . HIS A 1 175 ? -9.415 -11.294 18.637 1.00 90.56 175 HIS A CA 1
ATOM 1366 C C . HIS A 1 175 ? -7.898 -11.420 18.825 1.00 90.56 175 HIS A C 1
ATOM 1368 O O . HIS A 1 175 ? -7.134 -10.900 18.017 1.00 90.56 175 HIS A O 1
ATOM 1374 N N . THR A 1 176 ? -7.454 -12.166 19.839 1.00 91.50 176 THR A N 1
ATOM 1375 C CA . THR A 1 176 ? -6.025 -12.421 20.076 1.00 91.50 176 THR A CA 1
ATOM 1376 C C . THR A 1 176 ? -5.408 -13.249 18.947 1.00 91.50 176 THR A C 1
ATOM 1378 O O . THR A 1 176 ? -4.321 -12.924 18.473 1.00 91.50 176 THR A O 1
ATOM 1381 N N . LEU A 1 177 ? -6.115 -14.272 18.455 1.00 93.62 177 LEU A N 1
ATOM 1382 C CA . LEU A 1 177 ? -5.680 -15.072 17.308 1.00 93.62 177 LEU A CA 1
ATOM 1383 C C . LEU A 1 177 ? -5.495 -14.209 16.057 1.00 93.62 177 LEU A C 1
ATOM 1385 O O . LEU A 1 177 ? -4.501 -14.379 15.360 1.00 93.62 177 LEU A O 1
ATOM 1389 N N . ILE A 1 178 ? -6.390 -13.250 15.798 1.00 92.44 178 ILE A N 1
ATOM 1390 C CA . ILE A 1 178 ? -6.264 -12.320 14.662 1.00 92.44 178 ILE A CA 1
ATOM 1391 C C . ILE A 1 178 ? -4.961 -11.510 14.745 1.00 92.44 178 ILE A C 1
ATOM 1393 O O . ILE A 1 178 ? -4.246 -11.392 13.748 1.00 92.44 178 ILE A O 1
ATOM 1397 N N . VAL A 1 179 ? -4.613 -10.988 15.927 1.00 92.75 179 VAL A N 1
ATOM 1398 C CA . VAL A 1 179 ? -3.342 -10.267 16.126 1.00 92.75 179 VAL A CA 1
ATOM 1399 C C . VAL A 1 179 ? -2.146 -11.191 15.910 1.00 92.75 179 VAL A C 1
ATOM 1401 O O . VAL A 1 179 ? -1.191 -10.807 15.233 1.00 92.75 179 VAL A O 1
ATOM 1404 N N . ILE A 1 180 ? -2.211 -12.420 16.432 1.00 93.56 180 ILE A N 1
ATOM 1405 C CA . ILE A 1 180 ? -1.157 -13.425 16.245 1.00 93.56 180 ILE A CA 1
ATOM 1406 C C . ILE A 1 180 ? -0.976 -13.741 14.757 1.00 93.56 180 ILE A C 1
ATOM 1408 O O . ILE A 1 180 ? 0.157 -13.756 14.289 1.00 93.56 180 ILE A O 1
ATOM 1412 N N . PHE A 1 181 ? -2.054 -13.917 13.989 1.00 91.19 181 PHE A N 1
ATOM 1413 C CA . PHE A 1 181 ? -1.970 -14.119 12.538 1.00 91.19 181 PHE A CA 1
ATOM 1414 C C . PHE A 1 181 ? -1.276 -12.952 11.830 1.00 91.19 181 PHE A C 1
ATOM 1416 O O . PHE A 1 181 ? -0.423 -13.179 10.971 1.00 91.19 181 PHE A O 1
ATOM 1423 N N . GLY A 1 182 ? -1.583 -11.711 12.216 1.00 88.94 182 GLY A N 1
ATOM 1424 C CA . GLY A 1 182 ? -0.875 -10.534 11.711 1.00 88.94 182 GLY A CA 1
ATOM 1425 C C . GLY A 1 182 ? 0.623 -10.566 12.037 1.00 88.94 182 GLY A C 1
ATOM 1426 O O . GLY A 1 182 ? 1.451 -10.265 11.176 1.00 88.94 182 GLY A O 1
ATOM 1427 N N . ALA A 1 183 ? 0.982 -10.957 13.263 1.00 91.31 183 ALA A N 1
ATOM 1428 C CA . ALA A 1 183 ? 2.374 -11.020 13.706 1.00 91.31 183 ALA A CA 1
ATOM 1429 C C . ALA A 1 183 ? 3.144 -12.135 12.986 1.00 91.31 183 ALA A C 1
ATOM 1431 O O . ALA A 1 183 ? 4.256 -11.914 12.512 1.00 91.31 183 ALA A O 1
ATOM 1432 N N . VAL A 1 184 ? 2.522 -13.307 12.830 1.00 91.75 184 VAL A N 1
ATOM 1433 C CA . VAL A 1 184 ? 3.060 -14.419 12.039 1.00 91.75 184 VAL A CA 1
ATOM 1434 C C . VAL A 1 184 ? 3.261 -13.986 10.591 1.00 91.75 184 VAL A C 1
ATOM 1436 O O . VAL A 1 184 ? 4.323 -14.243 10.039 1.00 91.75 184 VAL A O 1
ATOM 1439 N N . ASN A 1 185 ? 2.308 -13.271 9.985 1.00 89.62 185 ASN A N 1
ATOM 1440 C CA . ASN A 1 185 ? 2.463 -12.765 8.621 1.00 89.62 185 ASN A CA 1
ATOM 1441 C C . ASN A 1 185 ? 3.706 -11.872 8.475 1.00 89.62 185 ASN A C 1
ATOM 1443 O O . ASN A 1 185 ? 4.439 -12.024 7.501 1.00 89.62 185 ASN A O 1
ATOM 1447 N N . LEU A 1 186 ? 3.975 -10.988 9.444 1.00 89.38 186 LEU A N 1
ATOM 1448 C CA . LEU A 1 186 ? 5.185 -10.161 9.456 1.00 89.38 186 LEU A CA 1
ATOM 1449 C C . LEU A 1 186 ? 6.454 -11.004 9.635 1.00 89.38 186 LEU A C 1
ATOM 1451 O O . LEU A 1 186 ? 7.406 -10.830 8.878 1.00 89.38 186 LEU A O 1
ATOM 1455 N N . LEU A 1 187 ? 6.462 -11.934 10.594 1.00 90.69 187 LEU A N 1
ATOM 1456 C CA . LEU A 1 187 ? 7.608 -12.813 10.849 1.00 90.69 187 LEU A CA 1
ATOM 1457 C C . LEU A 1 187 ? 7.950 -13.665 9.624 1.00 90.69 187 LEU A C 1
ATOM 1459 O O . LEU A 1 187 ? 9.112 -13.747 9.233 1.00 90.69 187 LEU A O 1
ATOM 1463 N N . MET A 1 188 ? 6.940 -14.236 8.970 1.00 88.25 188 MET A N 1
ATOM 1464 C CA . MET A 1 188 ? 7.114 -15.066 7.778 1.00 88.25 188 MET A CA 1
ATOM 1465 C C . MET A 1 188 ? 7.778 -14.306 6.623 1.00 88.25 188 MET A C 1
ATOM 1467 O O . MET A 1 188 ? 8.478 -14.935 5.833 1.00 88.25 188 MET A O 1
ATOM 1471 N N . GLN A 1 189 ? 7.652 -12.971 6.547 1.00 87.69 189 GLN A N 1
ATOM 1472 C CA . GLN A 1 189 ? 8.335 -12.187 5.506 1.00 87.69 189 GLN A CA 1
ATOM 1473 C C . GLN A 1 189 ? 9.863 -12.226 5.611 1.00 87.69 189 GLN A C 1
ATOM 1475 O O . GLN A 1 189 ? 10.528 -12.040 4.592 1.00 87.69 189 GLN A O 1
ATOM 1480 N N . PHE A 1 190 ? 10.409 -12.465 6.809 1.00 86.81 190 PHE A N 1
ATOM 1481 C CA . PHE A 1 190 ? 11.853 -12.568 7.043 1.00 86.81 190 PHE A CA 1
ATOM 1482 C C . PHE A 1 190 ? 12.399 -13.976 6.783 1.00 86.81 190 PHE A C 1
ATOM 1484 O O . PHE A 1 190 ? 13.573 -14.126 6.444 1.00 86.81 190 PHE A O 1
ATOM 1491 N N . PHE A 1 191 ? 11.560 -15.004 6.945 1.00 84.75 191 PHE A N 1
ATOM 1492 C CA . PHE A 1 191 ? 11.957 -16.403 6.766 1.00 84.75 191 PHE A CA 1
ATOM 1493 C C . PHE A 1 191 ? 11.759 -16.901 5.335 1.00 84.75 191 PHE A C 1
ATOM 1495 O O . PHE A 1 191 ? 12.559 -17.704 4.859 1.00 84.75 191 PHE A O 1
ATOM 1502 N N . ILE A 1 192 ? 10.732 -16.414 4.634 1.00 77.25 192 ILE A N 1
ATOM 1503 C CA . ILE A 1 192 ? 10.518 -16.735 3.223 1.00 77.25 192 ILE A CA 1
ATOM 1504 C C . ILE A 1 192 ? 11.388 -15.794 2.382 1.00 77.25 192 ILE A C 1
ATOM 1506 O O . ILE A 1 192 ? 11.013 -14.658 2.063 1.00 77.25 192 ILE A O 1
ATOM 1510 N N . LYS A 1 193 ? 12.588 -16.277 2.056 1.00 57.09 193 LYS A N 1
ATOM 1511 C CA . LYS A 1 193 ? 13.378 -15.755 0.940 1.00 57.09 193 LYS A CA 1
ATOM 1512 C C . LYS A 1 193 ? 12.788 -16.322 -0.351 1.00 57.09 193 LYS A C 1
ATOM 1514 O O . LYS A 1 193 ? 12.425 -17.495 -0.374 1.00 57.09 193 LYS A O 1
ATOM 1519 N N . GLU A 1 194 ? 12.621 -15.453 -1.344 1.00 55.00 194 GLU A N 1
ATOM 1520 C CA . GLU A 1 194 ? 12.316 -15.858 -2.724 1.00 55.00 194 GLU A CA 1
ATOM 1521 C C . GLU A 1 194 ? 13.381 -16.816 -3.261 1.00 55.00 194 GLU A C 1
ATOM 1523 O O . GLU A 1 194 ? 14.567 -16.640 -2.884 1.00 55.00 194 GLU A O 1
#

Secondary structure (DSSP, 8-state):
-HHHHT--TTTHHHHHHT-S-GGGHHHHHHHHHHHHHHHHHHHHHHHHHH--S-GGG--SSGGGSS-TT-HHHHHHHHHHHHHHHHHHHHHHHHHHHHHHHHH-----HHHHHHHHHHHHHHHHHHHHH---HHHHHHHHHHHHIIIIIIIHHHHHHHHHHHHTT---HHHHHHHHHHHHHHHHHHHHHHH---

Solvent-accessible surface area (backbone atoms only — not comparable to full-atom values): 11043 Å² total; per-residue (Å²): 78,67,50,46,75,71,63,48,75,92,51,46,64,67,58,52,70,69,44,94,58,65,90,47,46,69,58,56,51,51,53,52,55,51,52,54,48,50,52,53,47,50,55,52,51,51,50,62,69,68,50,89,64,68,79,87,71,66,52,80,50,70,73,71,72,48,65,90,83,39,64,68,58,48,52,52,52,52,53,50,48,56,50,48,67,64,48,47,61,56,53,53,49,55,53,48,56,54,51,45,62,74,65,73,55,76,92,43,74,64,58,55,52,52,50,53,50,51,54,54,50,52,54,51,50,41,59,73,77,54,71,56,61,52,61,52,43,31,54,53,13,29,55,51,25,26,48,60,66,26,35,48,56,33,52,51,51,52,50,55,30,51,77,67,74,66,62,46,70,69,59,52,48,54,39,50,50,45,31,49,52,27,50,48,56,42,54,46,62,76,71,58,71,131

pLDDT: mean 89.59, std 5.96, range [55.0, 96.69]

Radius of gyration: 20.78 Å; Cα contacts (8 Å, |Δi|>4): 97; chains: 1; bounding box: 47×48×59 Å

Sequence (194 aa):
MLALSFYIHNIIITIMANNDRQDRNGRDLTIAFVLVTLTYMLVGAGFYICFPLAKACIEDNILNNFEMHDVMTAVARILLLFQVVTVYPLVAFMLRSEAVLLLDIGSSRALTIIINLAIVTVCILFACFCPSIGTIIRYTGAVSGLVHIFALPSLLQMRSLQLRGRLTWFQGIFHTLIVIFGAVNLLMQFFIKE

Mean predicted aligned error: 5.82 Å

Organism: NCBI:txid40085

Foldseek 3Di:
DVLLLPPPLVCLVVVLVPDPDNVCSVVVVVVVVVVSVVVCCCVVVVCQVPPPDDSVPCAPDNLVSDDPPDPVSVVVVVVVVVVCVVVVVVVLVVVLVVVCVVVVPPDDPVSSVVSSVVVVVVVVCCVVPPVRPCLVCQLVSLVCSLPRVQPPVLVVVQVVCVVVVNDDPVSVVVSVVSSVVSVVSNVVSVVDDD